Protein AF-A0A354GSY4-F1 (afdb_monomer)

Foldseek 3Di:
DPQDDPVLVVQCVDPDPVSNVVSVVSNVVSVVVQVVQCVVCVVLDPPQVVCCVVPHDQAQWFWDD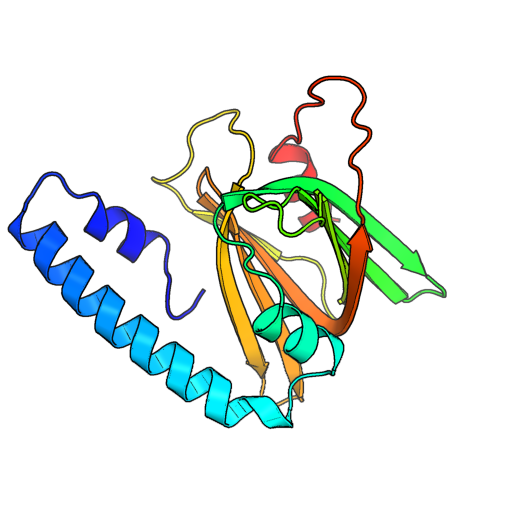WDWDADPNFIKIKTKTQGPDPPLFRTKIKIFRADDFKDKDADPPQADPQDGWRFHDWHWDADPVSWIWIWTATGRRIIIITTGNDMDMDIDNDDDDPPDDRPHVVVVVVSRVD

Sequence (178 aa):
MKYFTPDLLAECRSLDPEVAEAAAAKWQRRAAAYRKRLQEIHHRLPLGVRRLMRSITLHDAYLLTTNLAKERGRPQFFLSFKLADGDGRAGVQLRYDMVKPLKVVLHEGTAAAGTILFALYDEFDVSEDGTLTHSILMTGGVETRVRFTNLLVTLFTRVVAPGRGRSNIKELAEMAAS

Mean predicted aligned error: 5.43 Å

Secondary structure (DSSP, 8-state):
--SS-HHHHHHTT-SSHHHHHHHHHHHHHHHHHHHHHHHHHGGGS-HHHHHHHHH---TTPEEEEEEEEEETTEEEEEEEEE-SS-SS--EEEEEEEESS--EEEEPTTS--TT---BEEEEEEEE-TTS-EEEEEEEGGGEEEEEEEEEEEEEEES-----TT----HHHHHHHHH-

Structure (mmCIF, N/CA/C/O backbone):
data_AF-A0A354GSY4-F1
#
_entry.id   AF-A0A354GSY4-F1
#
loop_
_atom_site.group_PDB
_atom_site.id
_atom_site.type_symbol
_atom_site.label_atom_id
_atom_site.label_alt_id
_atom_site.label_comp_id
_atom_site.label_asym_id
_atom_site.label_entity_id
_atom_site.label_seq_id
_atom_site.pdbx_PDB_ins_code
_atom_site.Cartn_x
_atom_site.Cartn_y
_atom_site.Cartn_z
_atom_site.occupancy
_atom_site.B_iso_or_equiv
_atom_site.auth_seq_id
_atom_site.auth_comp_id
_atom_site.auth_asym_id
_atom_site.auth_atom_id
_atom_site.pdbx_PDB_model_num
ATOM 1 N N . MET A 1 1 ? 7.857 -4.578 0.785 1.00 90.75 1 MET A N 1
ATOM 2 C CA . MET A 1 1 ? 7.100 -5.334 -0.229 1.00 90.75 1 MET A CA 1
ATOM 3 C C . MET A 1 1 ? 7.831 -6.627 -0.522 1.00 90.75 1 MET A C 1
ATOM 5 O O . MET A 1 1 ? 9.057 -6.634 -0.456 1.00 90.75 1 MET A O 1
ATOM 9 N N . LYS A 1 2 ? 7.103 -7.717 -0.764 1.00 93.50 2 LYS A N 1
ATOM 10 C CA . LYS A 1 2 ? 7.643 -9.051 -1.068 1.00 93.50 2 LYS A CA 1
ATOM 11 C C . LYS A 1 2 ? 7.568 -9.375 -2.563 1.00 93.50 2 LYS 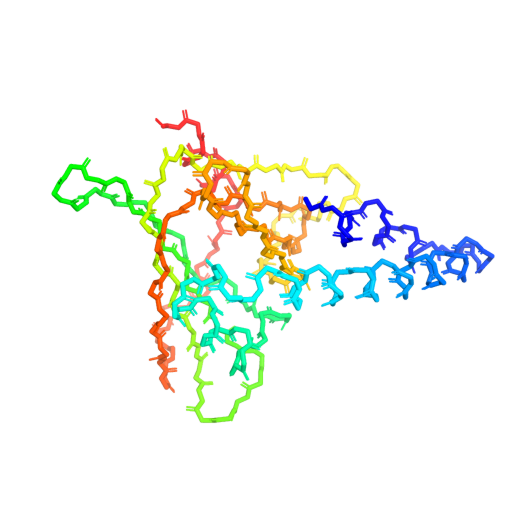A C 1
ATOM 13 O O . LYS A 1 2 ? 8.461 -10.044 -3.076 1.00 93.50 2 LYS A O 1
ATOM 18 N N . TYR A 1 3 ? 6.529 -8.916 -3.258 1.00 95.62 3 TYR A N 1
ATOM 19 C CA . TYR A 1 3 ? 6.245 -9.299 -4.639 1.00 95.62 3 TYR A CA 1
ATOM 20 C C . TYR A 1 3 ? 6.618 -8.178 -5.618 1.00 95.62 3 TYR A C 1
ATOM 22 O O . TYR A 1 3 ? 7.415 -8.402 -6.532 1.00 95.62 3 TYR A O 1
ATOM 30 N N . PHE A 1 4 ? 6.142 -6.960 -5.378 1.00 93.38 4 PHE A N 1
ATOM 31 C CA . PHE A 1 4 ? 6.383 -5.772 -6.197 1.00 93.38 4 PHE A CA 1
ATOM 32 C C . PHE A 1 4 ? 7.472 -4.903 -5.564 1.00 93.38 4 PHE A C 1
ATOM 34 O O . PHE A 1 4 ? 7.213 -3.869 -4.956 1.00 93.38 4 PHE A O 1
ATOM 41 N N . THR A 1 5 ? 8.716 -5.380 -5.631 1.00 93.75 5 THR A N 1
ATOM 42 C CA . THR A 1 5 ? 9.853 -4.704 -4.996 1.00 93.75 5 THR A CA 1
ATOM 43 C C . THR A 1 5 ? 10.343 -3.515 -5.831 1.00 93.75 5 THR A C 1
ATOM 45 O O . THR A 1 5 ? 10.319 -3.600 -7.060 1.00 93.75 5 THR A O 1
ATOM 48 N N . PRO A 1 6 ? 10.848 -2.439 -5.200 1.00 91.62 6 PRO A N 1
ATOM 49 C CA . PRO A 1 6 ? 11.443 -1.300 -5.906 1.00 91.62 6 PRO A CA 1
ATOM 50 C C . PRO A 1 6 ? 12.555 -1.699 -6.878 1.00 91.62 6 PRO A C 1
ATOM 52 O O . PRO A 1 6 ? 12.542 -1.242 -8.014 1.00 91.62 6 PRO A O 1
ATOM 55 N N . ASP A 1 7 ? 13.433 -2.628 -6.487 1.00 93.00 7 ASP A N 1
ATOM 56 C CA . ASP A 1 7 ? 14.502 -3.126 -7.366 1.00 93.00 7 ASP A CA 1
ATOM 57 C C . ASP A 1 7 ? 13.947 -3.763 -8.640 1.00 93.00 7 ASP A C 1
ATOM 59 O O . ASP A 1 7 ? 14.439 -3.516 -9.731 1.00 93.00 7 ASP A O 1
ATOM 63 N N . LEU A 1 8 ? 12.861 -4.533 -8.522 1.00 94.19 8 LEU A N 1
ATOM 64 C CA . LEU A 1 8 ? 12.238 -5.168 -9.680 1.00 94.19 8 LEU A CA 1
ATOM 65 C C . LEU A 1 8 ? 11.577 -4.124 -10.588 1.00 94.19 8 LEU A C 1
ATOM 67 O O . LEU A 1 8 ? 11.602 -4.259 -11.805 1.00 94.19 8 LEU A O 1
ATOM 71 N N . LEU A 1 9 ? 11.002 -3.070 -10.004 1.00 92.38 9 LEU A N 1
ATOM 72 C CA . LEU A 1 9 ? 10.479 -1.946 -10.773 1.00 92.38 9 LEU A CA 1
ATOM 73 C C . LEU A 1 9 ? 11.599 -1.194 -11.508 1.00 92.38 9 LEU A C 1
ATOM 75 O O . LEU A 1 9 ? 11.392 -0.773 -12.644 1.00 92.38 9 LEU A O 1
ATOM 79 N N . ALA A 1 10 ? 12.763 -1.025 -10.876 1.00 91.81 10 ALA A N 1
ATOM 80 C CA . ALA A 1 10 ? 13.936 -0.425 -11.502 1.00 91.81 10 ALA A CA 1
ATOM 81 C C . ALA A 1 10 ? 14.479 -1.307 -12.641 1.00 91.81 10 ALA A C 1
ATOM 83 O O . ALA A 1 10 ? 14.707 -0.793 -13.732 1.00 91.81 10 ALA A O 1
ATOM 84 N N . GLU A 1 11 ? 14.583 -2.627 -12.433 1.00 94.75 11 GLU A N 1
ATOM 85 C CA . GLU A 1 11 ? 14.959 -3.607 -13.467 1.00 94.75 11 GLU A CA 1
ATOM 86 C C . GLU A 1 11 ? 14.011 -3.529 -14.683 1.00 94.75 11 GLU A C 1
ATOM 88 O O . GLU A 1 11 ? 14.472 -3.455 -15.820 1.00 94.75 11 GLU A O 1
ATOM 93 N N . CYS A 1 12 ? 12.691 -3.441 -14.465 1.00 93.88 12 CYS A N 1
ATOM 94 C CA . CYS A 1 12 ? 11.703 -3.277 -15.543 1.00 93.88 12 CYS A CA 1
ATOM 95 C C . CYS A 1 12 ? 11.843 -1.959 -16.330 1.00 93.88 12 CYS A C 1
ATOM 97 O O . CYS A 1 12 ? 11.273 -1.837 -17.412 1.00 93.88 12 CYS A O 1
ATOM 99 N N . ARG A 1 13 ? 12.542 -0.956 -15.785 1.00 91.62 13 ARG A N 1
ATOM 100 C CA . ARG A 1 13 ? 12.800 0.344 -16.429 1.00 91.62 13 ARG A CA 1
ATOM 101 C C . ARG A 1 13 ? 14.213 0.444 -17.008 1.00 91.62 13 ARG A C 1
ATOM 103 O O . ARG A 1 13 ? 14.629 1.538 -17.386 1.00 91.62 13 ARG A O 1
ATOM 110 N N . S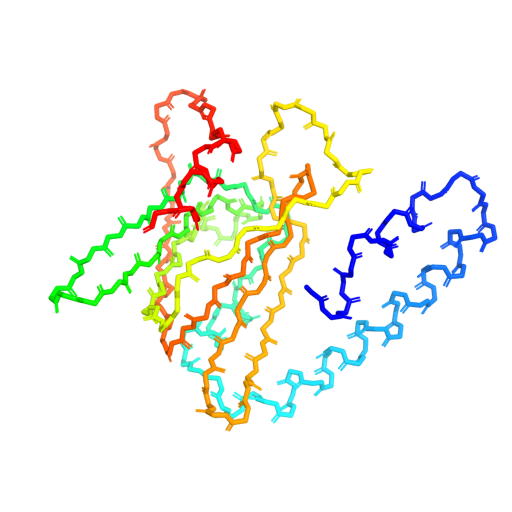ER A 1 14 ? 14.954 -0.663 -17.037 1.00 94.75 14 SER A N 1
ATOM 111 C CA . SER A 1 14 ? 16.284 -0.708 -17.634 1.00 94.75 14 SER A CA 1
ATOM 112 C C . SER A 1 14 ? 16.243 -0.280 -19.103 1.00 94.75 14 SER A C 1
ATOM 114 O O . SER A 1 14 ? 15.296 -0.587 -19.824 1.00 94.75 14 SER A O 1
ATOM 116 N N . LEU A 1 15 ? 17.293 0.416 -19.547 1.00 95.88 15 LEU A N 1
ATOM 117 C CA . LEU A 1 15 ? 17.515 0.707 -20.967 1.00 95.88 15 LEU A CA 1
ATOM 118 C C . LEU A 1 15 ? 18.062 -0.510 -21.725 1.00 95.88 15 LEU A C 1
ATOM 120 O O . LEU A 1 15 ? 18.026 -0.522 -22.951 1.00 95.88 15 LEU A O 1
ATOM 124 N N . ASP A 1 16 ? 18.566 -1.510 -20.999 1.00 97.88 16 ASP A N 1
ATOM 125 C CA . ASP A 1 16 ? 18.955 -2.804 -21.548 1.00 97.88 16 ASP A CA 1
ATOM 126 C C . ASP A 1 16 ? 17.697 -3.672 -21.763 1.00 97.88 16 ASP A C 1
ATOM 128 O O . ASP A 1 16 ? 17.040 -4.035 -20.774 1.00 97.88 16 ASP A O 1
ATOM 132 N N . PRO A 1 17 ? 17.346 -4.010 -23.022 1.00 97.50 17 PRO A N 1
ATOM 133 C CA . PRO A 1 17 ? 16.150 -4.785 -23.332 1.00 97.50 17 PRO A CA 1
ATOM 134 C C . PRO A 1 17 ? 16.137 -6.180 -22.705 1.00 97.50 17 PRO A C 1
ATOM 136 O O . PRO A 1 17 ? 15.078 -6.625 -22.265 1.00 97.50 17 PRO A O 1
ATOM 139 N N . GLU A 1 18 ? 17.287 -6.856 -22.615 1.00 97.88 18 GLU A N 1
ATOM 140 C CA . GLU A 1 18 ? 17.356 -8.214 -22.061 1.00 97.88 18 GLU A CA 1
ATOM 141 C C . GLU A 1 18 ? 17.041 -8.198 -20.561 1.00 97.88 18 GLU A C 1
ATOM 143 O O . GLU A 1 18 ? 16.273 -9.024 -20.056 1.00 97.88 18 GLU A O 1
ATOM 148 N N . VAL A 1 19 ? 17.573 -7.198 -19.849 1.00 97.75 19 VAL A N 1
ATOM 149 C CA . VAL A 1 19 ? 17.270 -6.974 -18.428 1.00 97.75 19 VAL A CA 1
ATOM 150 C C . VAL A 1 19 ? 15.788 -6.653 -18.240 1.00 97.75 19 VAL A C 1
ATOM 152 O O . VAL A 1 19 ? 15.140 -7.246 -17.372 1.00 97.75 19 VAL A O 1
ATOM 155 N N . ALA A 1 20 ? 15.235 -5.750 -19.054 1.00 96.94 20 ALA A N 1
ATOM 156 C CA . ALA A 1 20 ? 13.835 -5.347 -18.957 1.00 96.94 20 ALA A CA 1
ATOM 157 C C . ALA A 1 20 ? 12.872 -6.518 -19.233 1.00 96.94 20 ALA A C 1
ATOM 159 O O . ALA A 1 20 ? 11.893 -6.703 -18.504 1.00 96.94 20 ALA A O 1
ATOM 160 N N . GLU A 1 21 ? 13.164 -7.354 -20.232 1.00 97.44 21 GLU A N 1
ATOM 161 C CA . GLU A 1 21 ? 12.353 -8.527 -20.576 1.00 97.44 21 GLU A CA 1
ATOM 162 C C . GLU A 1 21 ? 12.410 -9.604 -19.481 1.00 97.44 21 GLU A C 1
ATOM 164 O O . GLU A 1 21 ? 11.372 -10.109 -19.029 1.00 97.44 21 GLU A O 1
ATOM 169 N N . ALA A 1 22 ? 13.606 -9.905 -18.965 1.00 97.94 22 ALA A N 1
ATOM 170 C CA . ALA A 1 22 ? 13.770 -10.835 -17.850 1.00 97.94 22 ALA A CA 1
ATOM 171 C C . ALA A 1 22 ? 13.025 -10.354 -16.589 1.00 97.94 22 ALA A C 1
ATOM 173 O O . ALA A 1 22 ? 12.369 -11.149 -15.894 1.00 97.94 22 ALA A O 1
ATOM 174 N N . ALA A 1 23 ? 13.082 -9.049 -16.310 1.00 97.31 23 ALA A N 1
ATOM 175 C CA . ALA A 1 23 ? 12.365 -8.411 -15.214 1.00 97.31 23 ALA A CA 1
ATOM 176 C C . ALA A 1 23 ? 10.844 -8.484 -15.406 1.00 97.31 23 ALA A C 1
ATOM 178 O O . ALA A 1 23 ? 10.132 -8.838 -14.464 1.00 97.31 23 ALA A O 1
ATOM 179 N N . ALA A 1 24 ? 10.337 -8.268 -16.622 1.00 96.69 24 ALA A N 1
ATOM 180 C CA . ALA A 1 24 ? 8.918 -8.415 -16.941 1.00 96.69 24 ALA A CA 1
ATOM 181 C C . ALA A 1 24 ? 8.418 -9.854 -16.707 1.00 96.69 24 ALA A C 1
ATOM 183 O O . ALA A 1 24 ? 7.374 -10.066 -16.081 1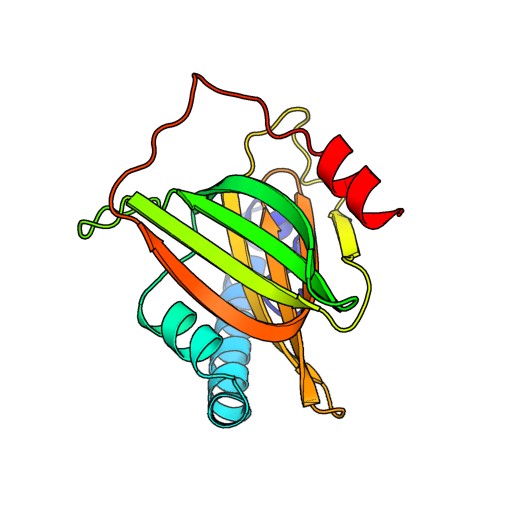.00 96.69 24 ALA A O 1
ATOM 184 N N . ALA A 1 25 ? 9.190 -10.869 -17.105 1.00 97.94 25 ALA A N 1
ATOM 185 C CA . ALA A 1 25 ? 8.847 -12.264 -16.823 1.00 97.94 25 ALA A CA 1
ATOM 186 C C . ALA A 1 25 ? 8.844 -12.562 -15.307 1.00 97.94 25 ALA A C 1
ATOM 188 O O . ALA A 1 25 ? 7.950 -13.238 -14.783 1.00 97.94 25 ALA A O 1
ATOM 189 N N . LYS A 1 26 ? 9.827 -12.032 -14.566 1.00 97.94 26 LYS A N 1
ATOM 190 C CA . LYS A 1 26 ? 9.903 -12.126 -13.095 1.00 97.94 26 LYS A CA 1
ATOM 191 C C . LYS A 1 26 ? 8.717 -11.424 -12.427 1.00 97.94 26 LYS A C 1
ATOM 193 O O . LYS A 1 26 ? 8.139 -11.982 -11.490 1.00 97.94 26 LYS A O 1
ATOM 198 N N . TRP A 1 27 ? 8.311 -10.268 -12.942 1.00 96.00 27 TRP A N 1
ATOM 199 C CA . TRP A 1 27 ? 7.134 -9.521 -12.511 1.00 96.00 27 TRP A CA 1
ATOM 200 C C . TRP A 1 27 ? 5.864 -10.356 -12.628 1.00 96.00 27 TRP A C 1
ATOM 202 O O . TRP A 1 27 ? 5.150 -10.535 -11.640 1.00 96.00 27 TRP A O 1
ATOM 212 N N . GLN A 1 28 ? 5.610 -10.943 -13.800 1.00 97.00 28 GLN A N 1
ATOM 213 C CA . GLN A 1 28 ? 4.436 -11.787 -14.026 1.00 97.00 28 GLN A CA 1
ATOM 214 C C . GLN A 1 28 ? 4.381 -12.972 -13.053 1.00 97.00 28 GLN A C 1
ATOM 216 O O . GLN A 1 28 ? 3.332 -13.231 -12.451 1.00 97.00 28 GLN A O 1
ATOM 221 N N . ARG A 1 29 ? 5.515 -13.654 -12.829 1.00 98.12 29 ARG A N 1
ATOM 222 C CA . ARG A 1 29 ? 5.603 -14.760 -11.859 1.00 98.12 29 ARG A CA 1
ATOM 223 C C . ARG A 1 29 ? 5.278 -14.303 -10.436 1.00 98.12 29 ARG A C 1
ATOM 225 O O . ARG A 1 29 ? 4.501 -14.963 -9.745 1.00 98.12 29 ARG A O 1
ATOM 232 N N . ARG A 1 30 ? 5.825 -13.166 -9.994 1.00 97.69 30 ARG A N 1
ATOM 233 C CA . ARG A 1 30 ? 5.552 -12.622 -8.653 1.00 97.69 30 ARG A CA 1
ATOM 234 C C . ARG A 1 30 ? 4.115 -12.134 -8.502 1.00 97.69 30 ARG A C 1
ATOM 236 O O . ARG A 1 30 ? 3.510 -12.396 -7.469 1.00 97.69 30 ARG A O 1
ATOM 243 N N . ALA A 1 31 ? 3.535 -11.527 -9.534 1.00 96.25 31 ALA A N 1
ATOM 244 C CA . ALA A 1 31 ? 2.126 -11.147 -9.546 1.00 96.25 31 ALA A CA 1
ATOM 245 C C . ALA A 1 31 ? 1.202 -12.372 -9.434 1.00 96.25 31 ALA A C 1
ATOM 247 O O . ALA A 1 31 ? 0.191 -12.330 -8.733 1.00 96.25 31 ALA A O 1
ATOM 248 N N . ALA A 1 32 ? 1.537 -13.481 -10.103 1.00 97.69 32 ALA A N 1
ATOM 249 C CA . ALA A 1 32 ? 0.809 -14.742 -9.959 1.00 97.69 32 ALA A CA 1
ATOM 250 C C . ALA A 1 32 ? 0.943 -15.320 -8.540 1.00 97.69 32 ALA A C 1
ATOM 252 O O . ALA A 1 32 ? -0.060 -15.698 -7.933 1.00 97.69 32 ALA A O 1
ATOM 253 N N . ALA A 1 33 ? 2.156 -15.322 -7.980 1.00 98.19 33 ALA A N 1
ATOM 254 C CA . ALA A 1 33 ? 2.399 -15.771 -6.611 1.00 98.19 33 ALA A CA 1
ATOM 255 C C . ALA A 1 33 ? 1.658 -14.912 -5.571 1.00 98.19 33 ALA A C 1
ATOM 257 O O . ALA A 1 33 ? 1.087 -15.455 -4.627 1.00 98.19 33 ALA A O 1
ATOM 258 N N . TYR A 1 34 ? 1.605 -13.591 -5.763 1.00 97.69 34 TYR A N 1
ATOM 259 C CA . TYR A 1 34 ? 0.856 -12.690 -4.891 1.00 97.69 34 TYR A CA 1
ATOM 260 C C . TYR A 1 34 ? -0.650 -12.948 -4.962 1.00 97.69 34 TYR A C 1
ATOM 262 O O . TYR A 1 34 ? -1.301 -13.071 -3.929 1.00 97.69 34 TYR A O 1
ATOM 270 N N . ARG A 1 35 ? -1.208 -13.117 -6.169 1.00 97.38 35 ARG A N 1
ATOM 271 C CA . ARG A 1 35 ? -2.623 -13.485 -6.339 1.00 97.38 35 ARG A CA 1
ATOM 272 C C . ARG A 1 35 ? -2.958 -14.793 -5.624 1.00 97.38 35 ARG A C 1
ATOM 274 O O . ARG A 1 35 ? -3.961 -14.849 -4.916 1.00 97.38 35 ARG A O 1
ATOM 281 N N . LYS A 1 36 ? -2.100 -15.811 -5.749 1.00 98.25 36 LYS A N 1
ATOM 282 C CA . LYS A 1 36 ? -2.246 -17.075 -5.013 1.00 98.25 36 LYS A CA 1
ATOM 283 C C . LYS A 1 36 ? -2.219 -16.841 -3.499 1.00 98.25 36 LYS A C 1
ATOM 285 O O . LYS A 1 36 ? -3.125 -17.281 -2.798 1.00 98.25 36 LYS A O 1
ATOM 290 N N . ARG A 1 37 ? -1.239 -16.081 -3.000 1.00 97.56 37 ARG A N 1
ATOM 291 C CA . ARG A 1 37 ? -1.137 -15.729 -1.576 1.00 97.56 37 ARG A CA 1
ATOM 292 C C . ARG A 1 37 ? -2.395 -15.026 -1.070 1.00 97.56 37 ARG A C 1
ATOM 294 O O . ARG A 1 37 ? -2.897 -15.381 -0.009 1.00 97.56 37 ARG A O 1
ATOM 301 N N . LEU A 1 38 ? -2.920 -14.059 -1.821 1.00 97.38 38 LEU A N 1
ATOM 302 C CA . LEU A 1 38 ? -4.147 -13.345 -1.469 1.00 97.38 38 LEU A CA 1
ATOM 303 C C . LEU A 1 38 ? -5.349 -14.282 -1.358 1.00 97.38 38 LEU A C 1
ATOM 305 O O . LEU A 1 38 ? -6.139 -14.129 -0.432 1.00 97.38 38 LEU A O 1
ATOM 309 N N . GLN A 1 39 ? -5.476 -15.261 -2.258 1.00 97.44 39 GLN A N 1
ATOM 310 C CA . GLN A 1 39 ? -6.528 -16.278 -2.175 1.00 97.44 39 GLN A CA 1
ATOM 311 C C . GLN A 1 39 ? -6.395 -17.118 -0.898 1.00 97.44 39 GLN A C 1
ATOM 313 O O . GLN A 1 39 ? -7.382 -17.307 -0.189 1.00 97.44 39 GLN A O 1
ATOM 318 N N . GLU A 1 40 ? -5.178 -17.555 -0.564 1.00 97.94 40 GLU A N 1
ATOM 319 C CA . GLU A 1 40 ? -4.900 -18.340 0.647 1.00 97.94 40 GLU A CA 1
ATOM 320 C C . GLU A 1 40 ? -5.268 -17.574 1.925 1.00 97.94 40 GLU A C 1
ATOM 322 O O . GLU A 1 40 ? -5.904 -18.126 2.824 1.00 97.94 40 GLU A O 1
ATOM 327 N N . ILE A 1 41 ? -4.913 -16.287 2.012 1.00 97.69 41 ILE A N 1
ATOM 328 C CA . ILE A 1 41 ? -5.170 -15.473 3.211 1.00 97.69 41 ILE A CA 1
ATOM 329 C C . ILE A 1 41 ? -6.537 -14.786 3.208 1.00 97.69 41 ILE A C 1
ATOM 331 O O . ILE A 1 41 ? -6.898 -14.193 4.221 1.00 97.69 41 ILE A O 1
ATOM 335 N N . HIS A 1 42 ? -7.316 -14.866 2.124 1.00 97.31 42 HIS A N 1
ATOM 336 C CA . HIS A 1 42 ? -8.548 -14.087 1.937 1.00 97.31 42 HIS A CA 1
ATOM 337 C C . HIS A 1 42 ? -9.528 -14.202 3.114 1.00 97.31 42 HIS A C 1
ATOM 339 O O . HIS A 1 42 ? -10.085 -13.202 3.567 1.00 97.31 42 HIS A O 1
ATOM 345 N N . HIS A 1 43 ? -9.710 -15.411 3.649 1.00 97.06 43 HIS A N 1
ATOM 346 C CA . HIS A 1 43 ? -10.608 -15.681 4.777 1.00 97.06 43 HIS A CA 1
ATOM 347 C C . HIS A 1 43 ? -10.145 -15.044 6.101 1.00 97.06 43 HIS A C 1
ATOM 349 O O . HIS A 1 43 ? -10.962 -14.826 6.992 1.00 97.06 43 HIS A O 1
ATOM 355 N N . ARG A 1 44 ? -8.854 -14.714 6.220 1.00 97.50 44 ARG A N 1
ATOM 356 C CA . ARG A 1 44 ? -8.245 -14.053 7.387 1.00 97.50 44 ARG A CA 1
ATOM 357 C C . ARG A 1 44 ? -8.273 -12.528 7.276 1.00 97.50 44 ARG A C 1
ATOM 359 O O . ARG A 1 44 ? -7.972 -11.845 8.249 1.00 97.50 44 ARG A O 1
ATOM 366 N N . LEU A 1 45 ? -8.609 -11.978 6.106 1.00 97.81 45 LEU A N 1
ATOM 367 C CA . LEU A 1 45 ? -8.623 -10.534 5.887 1.00 97.81 45 LEU A CA 1
ATOM 368 C C . LEU A 1 45 ? -9.885 -9.892 6.497 1.00 97.81 45 LEU A C 1
ATOM 370 O O . LEU A 1 45 ? -11.009 -10.362 6.253 1.00 97.81 45 LEU A O 1
ATOM 374 N N . PRO A 1 46 ? -9.753 -8.772 7.234 1.00 97.00 46 PRO A N 1
ATOM 375 C CA . PRO A 1 46 ? -10.898 -8.057 7.770 1.00 97.00 46 PRO A CA 1
ATOM 376 C C . PRO A 1 46 ? -11.760 -7.516 6.628 1.00 97.00 46 PRO A C 1
ATOM 378 O O . PRO A 1 46 ? -11.304 -7.320 5.496 1.00 97.00 46 PRO A O 1
ATOM 381 N N . LEU A 1 47 ? -13.034 -7.264 6.928 1.00 97.12 47 LEU A N 1
ATOM 382 C CA . LEU A 1 47 ? -14.017 -6.856 5.925 1.00 97.12 47 LEU A CA 1
ATOM 383 C C . LEU A 1 47 ? -13.579 -5.606 5.143 1.00 97.12 47 LEU A C 1
ATOM 385 O O . LEU A 1 47 ? -13.798 -5.540 3.936 1.00 97.12 47 LEU A O 1
ATOM 389 N N . GLY A 1 48 ? -12.924 -4.645 5.802 1.00 97.81 48 GLY A N 1
ATOM 390 C CA . GLY A 1 48 ? -12.422 -3.439 5.144 1.00 97.81 48 GLY A CA 1
ATOM 391 C C . GLY A 1 48 ? -11.348 -3.710 4.093 1.00 97.81 48 GLY A C 1
ATOM 392 O O . GLY A 1 48 ? -11.428 -3.150 3.004 1.00 97.81 48 GLY A O 1
ATOM 393 N N . VAL A 1 49 ? -10.408 -4.624 4.360 1.00 97.88 49 VAL A N 1
ATOM 394 C CA . VAL A 1 49 ? -9.385 -5.021 3.372 1.00 97.88 49 VAL A CA 1
ATOM 395 C C . VAL A 1 49 ? -10.045 -5.706 2.179 1.00 97.88 49 VAL A C 1
ATOM 397 O O . VAL A 1 49 ? -9.810 -5.316 1.039 1.00 97.88 49 VAL A O 1
ATOM 400 N N . ARG A 1 50 ? -10.960 -6.652 2.425 1.00 97.69 50 ARG A N 1
ATOM 401 C CA . ARG A 1 50 ? -11.712 -7.318 1.348 1.00 97.69 50 ARG A CA 1
ATOM 402 C C . ARG A 1 50 ? -12.520 -6.323 0.506 1.00 97.69 50 ARG A C 1
ATOM 404 O O . ARG A 1 50 ? -12.580 -6.447 -0.716 1.00 97.69 50 ARG A O 1
ATOM 411 N N . ARG A 1 51 ? -13.123 -5.311 1.142 1.00 95.94 51 ARG A N 1
ATOM 412 C CA . ARG A 1 51 ? -13.866 -4.243 0.455 1.00 95.94 51 ARG A CA 1
ATOM 413 C C . ARG A 1 51 ? -12.957 -3.387 -0.424 1.00 95.94 51 ARG A C 1
ATOM 415 O O . ARG A 1 51 ? -13.356 -3.106 -1.555 1.00 95.94 51 ARG A O 1
ATOM 422 N N . LEU A 1 52 ? -11.792 -2.987 0.095 1.00 96.19 52 LEU A N 1
ATOM 423 C CA . LEU A 1 52 ? -10.779 -2.236 -0.647 1.00 96.19 52 LEU A CA 1
ATOM 424 C C . LEU A 1 52 ? -10.384 -3.014 -1.906 1.00 96.19 52 LEU A C 1
ATOM 426 O O . LEU A 1 52 ? -10.664 -2.551 -3.004 1.00 96.19 52 LEU A O 1
ATOM 430 N N . MET A 1 53 ? -9.891 -4.245 -1.736 1.00 95.38 53 MET A N 1
ATOM 431 C CA . MET A 1 53 ? -9.404 -5.095 -2.829 1.00 95.38 53 MET A CA 1
ATOM 432 C C . MET A 1 53 ? -10.444 -5.357 -3.923 1.00 95.38 53 MET A C 1
ATOM 434 O O . MET A 1 53 ? -10.096 -5.478 -5.091 1.00 95.38 53 MET A O 1
ATOM 438 N N . ARG A 1 54 ? -11.726 -5.481 -3.559 1.00 94.19 54 ARG A N 1
ATOM 439 C CA . ARG A 1 54 ? -12.796 -5.754 -4.531 1.00 94.19 54 ARG A CA 1
ATOM 440 C C . ARG A 1 54 ? -13.190 -4.528 -5.351 1.00 94.19 54 ARG A C 1
ATOM 442 O O . ARG A 1 54 ? -13.728 -4.684 -6.439 1.00 94.19 54 ARG A O 1
ATOM 449 N N . SER A 1 55 ? -13.047 -3.331 -4.787 1.00 91.94 55 SER A N 1
ATOM 450 C CA . SER A 1 55 ? -13.799 -2.166 -5.275 1.00 91.94 55 SER A CA 1
ATOM 451 C C . SER A 1 55 ? -12.930 -0.959 -5.600 1.00 91.94 55 SER A C 1
ATOM 453 O O . SER A 1 55 ? -13.480 0.041 -6.057 1.00 91.94 55 SER A O 1
ATOM 455 N N . ILE A 1 56 ? -11.642 -0.991 -5.260 1.00 94.31 56 ILE A N 1
ATOM 456 C CA . ILE A 1 56 ? -10.752 0.167 -5.295 1.00 94.31 56 ILE A CA 1
ATOM 457 C C . ILE A 1 56 ? -9.358 -0.305 -5.703 1.00 94.31 56 ILE A C 1
ATOM 459 O O . ILE A 1 56 ? -8.779 -1.172 -5.052 1.00 94.31 56 ILE A O 1
ATOM 463 N N . THR A 1 57 ? -8.812 0.331 -6.732 1.00 94.19 57 THR A N 1
ATOM 464 C CA . THR A 1 57 ? -7.411 0.200 -7.129 1.00 94.19 57 THR A CA 1
ATOM 465 C C . THR A 1 57 ? -6.660 1.429 -6.632 1.00 94.19 57 THR A C 1
ATOM 467 O O . THR A 1 57 ? -7.078 2.552 -6.906 1.00 94.19 57 THR A O 1
ATOM 470 N N . LEU A 1 58 ? -5.580 1.232 -5.869 1.00 95.75 58 LEU A N 1
ATOM 471 C CA . LEU A 1 58 ? -4.726 2.339 -5.423 1.00 95.75 58 LEU A CA 1
ATOM 472 C C . LEU A 1 58 ? -3.646 2.705 -6.448 1.00 95.75 58 LEU A C 1
ATOM 474 O O . LEU A 1 58 ? -3.018 3.743 -6.288 1.00 95.75 58 LEU A O 1
ATOM 478 N N . HIS A 1 59 ? -3.437 1.895 -7.490 1.00 93.50 59 HIS A N 1
ATOM 479 C CA . HIS A 1 59 ? -2.542 2.235 -8.598 1.00 93.50 59 HIS A CA 1
ATOM 480 C C . HIS A 1 59 ? -2.903 3.611 -9.171 1.00 93.50 59 HIS A C 1
ATOM 482 O O . HIS A 1 59 ? -4.075 3.893 -9.421 1.00 93.50 59 HIS A O 1
ATOM 488 N N . ASP A 1 60 ? -1.900 4.474 -9.302 1.00 93.44 60 ASP A N 1
ATOM 489 C CA . ASP A 1 60 ? -2.006 5.871 -9.732 1.00 93.44 60 ASP A CA 1
ATOM 490 C C . ASP A 1 60 ? -2.883 6.769 -8.842 1.00 93.44 60 ASP A C 1
ATOM 492 O O . ASP A 1 60 ? -3.156 7.925 -9.177 1.00 93.44 60 ASP A O 1
ATOM 496 N N . ALA A 1 61 ? -3.291 6.298 -7.660 1.00 94.75 61 ALA A N 1
ATOM 497 C CA . ALA A 1 61 ? -4.032 7.120 -6.720 1.00 94.75 61 ALA A CA 1
ATOM 498 C C . ALA A 1 61 ? -3.106 8.172 -6.091 1.00 94.75 61 ALA A C 1
ATOM 500 O O . ALA A 1 61 ? -2.048 7.864 -5.539 1.00 94.75 61 ALA A O 1
ATOM 501 N N . TYR A 1 62 ? -3.525 9.433 -6.150 1.00 93.69 62 TYR A N 1
ATOM 502 C CA . TYR A 1 62 ? -2.784 10.577 -5.628 1.00 93.69 62 TYR A CA 1
ATOM 503 C C . TYR A 1 62 ? -2.972 10.679 -4.113 1.00 93.69 62 TYR A C 1
ATOM 505 O O . TYR A 1 62 ? -4.103 10.817 -3.639 1.00 93.69 62 TYR A O 1
ATOM 513 N N . LEU A 1 63 ? -1.887 10.656 -3.341 1.00 93.50 63 LEU A N 1
ATOM 514 C CA . LEU A 1 63 ? -1.939 10.831 -1.893 1.00 93.50 63 LEU A CA 1
ATOM 515 C C . LEU A 1 63 ? -2.282 12.285 -1.541 1.00 93.50 63 LEU A C 1
ATOM 517 O O . LEU A 1 63 ? -1.549 13.212 -1.872 1.00 93.50 63 LEU A O 1
ATOM 521 N N . LEU A 1 64 ? -3.400 12.480 -0.845 1.00 91.88 64 LEU A N 1
ATOM 522 C CA . LEU A 1 64 ? -3.868 13.789 -0.390 1.00 91.88 64 LEU A CA 1
ATOM 523 C C . LEU A 1 64 ? -3.310 14.129 0.989 1.00 91.88 64 LEU A C 1
ATOM 525 O O . LEU A 1 64 ? -2.776 15.215 1.194 1.00 91.88 64 LEU A O 1
ATOM 529 N N . THR A 1 65 ? -3.484 13.219 1.949 1.00 91.81 65 THR A N 1
ATOM 530 C CA . THR A 1 65 ? -3.128 13.458 3.349 1.00 91.81 65 THR A CA 1
ATOM 531 C C . THR A 1 65 ? -2.680 12.182 4.043 1.00 91.81 65 THR A C 1
ATOM 533 O O . THR A 1 65 ? -3.166 11.083 3.757 1.00 91.81 65 THR A O 1
ATOM 536 N N . THR A 1 66 ? -1.786 12.369 5.008 1.00 92.56 66 THR A N 1
ATOM 537 C CA . THR A 1 66 ? -1.350 11.376 5.990 1.00 92.56 66 THR A CA 1
ATOM 538 C C . THR A 1 66 ? -1.585 11.954 7.374 1.00 92.56 66 THR A C 1
ATOM 540 O O . THR A 1 66 ? -1.255 13.113 7.616 1.00 92.56 66 THR A O 1
ATOM 543 N N . ASN A 1 67 ? -2.161 11.183 8.290 1.00 93.56 67 ASN A N 1
ATOM 544 C CA . ASN A 1 67 ? -2.394 11.655 9.654 1.00 93.56 67 ASN A CA 1
ATOM 545 C C . ASN A 1 67 ? -2.199 10.512 10.656 1.00 93.56 67 ASN A C 1
ATOM 547 O O . ASN A 1 67 ? -2.628 9.386 10.402 1.00 93.56 67 ASN A O 1
ATOM 551 N N . LEU A 1 68 ? -1.545 10.811 11.778 1.00 94.25 68 LEU A N 1
ATOM 552 C CA . LEU A 1 68 ? -1.473 9.945 12.949 1.00 94.25 68 LEU A CA 1
ATOM 553 C C . LEU A 1 68 ? -2.293 10.574 14.069 1.00 94.25 68 LEU A C 1
ATOM 555 O O . LEU A 1 68 ? -2.058 11.715 14.460 1.00 94.25 68 LEU A O 1
ATOM 559 N N . ALA A 1 69 ? -3.213 9.797 14.625 1.00 94.12 69 ALA A N 1
ATOM 560 C CA . ALA A 1 69 ? -4.007 10.206 15.770 1.00 94.12 69 ALA A CA 1
ATOM 561 C C . ALA A 1 69 ? -3.954 9.142 16.866 1.00 94.12 69 ALA A C 1
ATOM 563 O O . ALA A 1 69 ? -3.561 7.995 16.644 1.00 94.12 69 ALA A O 1
ATOM 564 N N . LYS A 1 70 ? -4.385 9.518 18.069 1.00 93.69 70 LYS A N 1
ATOM 565 C CA . LYS A 1 70 ? -4.659 8.573 19.152 1.00 93.69 70 LYS A CA 1
ATOM 566 C C . LYS A 1 70 ? -6.136 8.664 19.502 1.00 93.69 70 LYS A C 1
ATOM 568 O O . LYS A 1 70 ? -6.579 9.677 20.031 1.00 93.69 70 LYS A O 1
ATOM 573 N N . GLU A 1 71 ? -6.889 7.602 19.241 1.00 91.06 71 GLU A N 1
ATOM 574 C CA . GLU A 1 71 ? -8.297 7.500 19.631 1.00 91.06 71 GLU A CA 1
ATOM 575 C C . GLU A 1 71 ? -8.400 6.535 20.816 1.00 91.06 71 GLU A C 1
ATOM 577 O O . GLU A 1 71 ? -8.013 5.370 20.719 1.00 91.06 71 GLU A O 1
ATOM 582 N N . ARG A 1 72 ? -8.876 7.022 21.973 1.00 91.31 72 ARG A N 1
ATOM 583 C CA . ARG A 1 72 ? -8.996 6.223 23.214 1.00 91.31 72 ARG A CA 1
ATOM 584 C C . ARG A 1 72 ? -7.689 5.503 23.598 1.00 91.31 72 ARG A C 1
ATOM 586 O O . ARG A 1 72 ? -7.694 4.338 23.987 1.00 91.31 72 ARG A O 1
ATOM 593 N N . GLY A 1 73 ? -6.557 6.189 23.429 1.00 92.06 73 GLY A N 1
ATOM 594 C CA . GLY A 1 73 ? -5.223 5.655 23.724 1.00 92.06 73 GLY A CA 1
ATOM 595 C C . GLY A 1 73 ? -4.666 4.674 22.685 1.00 92.06 73 GLY A C 1
ATOM 596 O O . GLY A 1 73 ? -3.537 4.219 22.845 1.00 92.06 73 GLY A O 1
ATOM 597 N N . ARG A 1 74 ? -5.404 4.363 21.611 1.00 92.25 74 ARG A N 1
ATOM 598 C CA . ARG A 1 74 ? -4.935 3.484 20.532 1.00 92.25 74 ARG A CA 1
ATOM 599 C C . ARG A 1 74 ? -4.414 4.309 19.352 1.00 92.25 74 ARG A C 1
ATOM 601 O O . ARG A 1 74 ? -5.107 5.238 18.930 1.00 92.25 74 ARG A O 1
ATOM 608 N N . PRO A 1 75 ? -3.221 4.000 18.816 1.00 96.19 75 PRO A N 1
ATOM 609 C CA . PRO A 1 75 ? -2.702 4.686 17.642 1.00 96.19 75 PRO A CA 1
ATOM 610 C C . PRO A 1 75 ? -3.539 4.343 16.407 1.00 96.19 75 PRO A C 1
ATOM 612 O O . PRO A 1 75 ? -3.810 3.174 16.119 1.00 96.19 75 PRO A O 1
ATOM 615 N N . GLN A 1 76 ? -3.925 5.376 15.669 1.00 97.38 76 GLN A N 1
ATOM 616 C CA . GLN A 1 76 ? -4.604 5.272 14.389 1.00 97.38 76 GLN A CA 1
ATOM 617 C C . GLN A 1 76 ? -3.805 5.992 13.317 1.00 97.38 76 GLN A C 1
ATOM 619 O O . GLN A 1 76 ? -3.265 7.075 13.547 1.00 97.38 76 GLN A O 1
ATOM 624 N N . PHE A 1 77 ? -3.783 5.402 12.130 1.00 97.44 77 PHE A N 1
ATOM 625 C CA . PHE A 1 77 ? -3.184 6.014 10.954 1.00 97.44 77 PHE A CA 1
ATOM 626 C C . PHE A 1 77 ? -4.228 6.204 9.871 1.00 97.44 77 PHE A C 1
ATOM 628 O O . PHE A 1 77 ? -5.082 5.343 9.662 1.00 97.44 77 PHE A O 1
ATOM 635 N N . PHE A 1 78 ? -4.147 7.333 9.181 1.00 97.19 78 PHE A N 1
ATOM 636 C CA . PHE A 1 78 ? -5.067 7.715 8.127 1.00 97.19 78 PHE A CA 1
ATOM 637 C C . PHE A 1 78 ? -4.283 8.013 6.859 1.00 97.19 78 PHE A C 1
ATOM 639 O O . PHE A 1 78 ? -3.341 8.806 6.878 1.00 97.19 78 PHE A O 1
ATOM 646 N N . LEU A 1 79 ? -4.720 7.414 5.757 1.00 96.56 79 LEU A N 1
ATOM 647 C CA . LEU A 1 79 ? -4.275 7.746 4.410 1.00 96.56 79 LEU A CA 1
ATOM 648 C C . LEU A 1 79 ? -5.485 8.147 3.585 1.00 96.56 79 LEU A C 1
ATOM 650 O O . LEU A 1 79 ? -6.436 7.375 3.489 1.00 96.56 79 LEU A O 1
ATOM 654 N N . SER A 1 80 ? -5.448 9.324 2.972 1.00 95.81 80 SER A N 1
ATOM 655 C CA . SER A 1 80 ? -6.489 9.739 2.030 1.00 95.81 80 SER A CA 1
ATOM 656 C C . SER A 1 80 ? -5.900 9.842 0.635 1.00 95.81 80 SER A C 1
ATOM 658 O O . SER A 1 80 ? -4.895 10.521 0.443 1.00 95.81 80 SER A O 1
ATOM 660 N N . PHE A 1 81 ? -6.545 9.207 -0.334 1.00 95.44 81 PHE A N 1
ATOM 661 C CA . PHE A 1 81 ? -6.147 9.218 -1.733 1.00 95.44 81 PHE A CA 1
ATOM 662 C C . PHE A 1 81 ? -7.256 9.800 -2.604 1.00 95.44 81 PHE A C 1
ATOM 664 O O . PHE A 1 81 ? -8.435 9.511 -2.394 1.00 95.44 81 PHE A O 1
ATOM 671 N N . LYS A 1 82 ? -6.878 10.570 -3.622 1.00 94.75 82 LYS A N 1
ATOM 672 C CA . LYS A 1 82 ? -7.716 10.837 -4.789 1.00 94.75 82 LYS A CA 1
ATOM 673 C C . LYS A 1 82 ? -7.486 9.707 -5.793 1.00 94.75 82 LYS A C 1
ATOM 675 O O . LYS A 1 82 ? -6.344 9.444 -6.153 1.00 94.75 82 LYS A O 1
ATOM 680 N N . LEU A 1 83 ? -8.555 9.045 -6.224 1.00 94.50 83 LEU A N 1
ATOM 681 C CA . LEU A 1 83 ? -8.463 7.936 -7.178 1.00 94.50 83 LEU A CA 1
ATOM 682 C C . LEU A 1 83 ? -8.241 8.468 -8.602 1.00 94.50 83 LEU A C 1
ATOM 684 O O . LEU A 1 83 ? -8.692 9.572 -8.920 1.00 94.50 83 LEU A O 1
ATOM 688 N N . ALA A 1 84 ? -7.523 7.699 -9.425 1.00 89.56 84 ALA A N 1
ATOM 689 C CA . ALA A 1 84 ? -7.267 8.040 -10.825 1.00 89.56 84 ALA A CA 1
ATOM 690 C C . ALA A 1 84 ? -8.544 7.915 -11.676 1.00 89.56 84 ALA A C 1
ATOM 692 O O . ALA A 1 84 ? -8.875 8.841 -12.416 1.00 89.56 84 ALA A O 1
ATOM 693 N N . ASP A 1 85 ? -9.297 6.827 -11.481 1.00 80.69 85 ASP A N 1
ATOM 694 C CA . ASP A 1 85 ? -10.507 6.524 -12.246 1.00 80.69 85 ASP A CA 1
ATOM 695 C C . ASP A 1 85 ? -11.794 6.938 -11.518 1.00 80.69 85 ASP A C 1
ATOM 697 O O . ASP A 1 85 ? -11.983 6.709 -10.318 1.00 80.69 85 ASP A O 1
ATOM 701 N N . GLY A 1 86 ? -12.686 7.582 -12.275 1.00 60.22 86 GLY A N 1
ATOM 702 C CA . GLY A 1 86 ? -13.846 8.319 -11.781 1.00 60.22 86 GLY A CA 1
ATOM 703 C C . GLY A 1 86 ? -15.182 7.604 -11.954 1.00 60.22 86 GLY A C 1
ATOM 704 O O . GLY A 1 86 ? -16.095 8.188 -12.535 1.00 60.22 86 GLY A O 1
ATOM 705 N N . ASP A 1 87 ? -15.350 6.410 -11.376 1.00 75.19 87 ASP A N 1
ATOM 706 C CA . ASP A 1 87 ? -16.647 5.700 -11.281 1.00 75.19 87 ASP A CA 1
ATOM 707 C C . ASP A 1 87 ? -17.633 6.403 -10.310 1.00 75.19 87 ASP A C 1
ATOM 709 O O . ASP A 1 87 ? -18.213 5.801 -9.403 1.00 75.19 87 ASP A O 1
ATOM 713 N N . GLY A 1 88 ? -17.752 7.732 -10.400 1.00 79.25 88 GLY A N 1
ATOM 714 C CA . GLY A 1 88 ? -18.488 8.586 -9.461 1.00 79.25 88 GLY A CA 1
ATOM 715 C C . GLY A 1 88 ? -17.815 8.758 -8.092 1.00 79.25 88 GLY A C 1
ATOM 716 O O . GLY A 1 88 ? -18.353 9.433 -7.212 1.00 79.25 88 GLY A O 1
ATOM 717 N N . ARG A 1 89 ? -16.632 8.167 -7.887 1.00 87.69 89 ARG A N 1
ATOM 718 C CA . ARG A 1 89 ? -15.835 8.283 -6.657 1.00 87.69 89 ARG A CA 1
ATOM 719 C C . ARG A 1 89 ? -14.665 9.220 -6.912 1.00 87.69 89 ARG A C 1
ATOM 721 O O . ARG A 1 89 ? -13.911 9.018 -7.852 1.00 87.69 89 ARG A O 1
ATOM 728 N N . ALA A 1 90 ? -14.491 10.220 -6.055 1.00 91.31 90 ALA A N 1
ATOM 729 C CA . ALA A 1 90 ? -13.344 11.120 -6.146 1.00 91.31 90 ALA A CA 1
ATOM 730 C C . ALA A 1 90 ? -12.147 10.607 -5.343 1.00 91.31 90 ALA A C 1
ATOM 732 O O . ALA A 1 90 ? -11.005 10.947 -5.648 1.00 91.31 90 ALA A O 1
ATOM 733 N N . GLY A 1 91 ? -12.384 9.800 -4.309 1.00 94.81 91 GLY A N 1
ATOM 734 C CA . GLY A 1 91 ? -11.295 9.218 -3.548 1.00 94.81 91 GLY A CA 1
ATOM 735 C C . GLY A 1 91 ? -11.711 8.286 -2.421 1.00 94.81 91 GLY A C 1
ATOM 736 O O . GLY A 1 91 ? -12.880 7.911 -2.274 1.00 94.81 91 GLY A O 1
ATOM 737 N N . VAL A 1 92 ? -10.711 7.898 -1.638 1.00 96.50 92 VAL A N 1
ATOM 738 C CA . VAL A 1 92 ? -10.827 6.953 -0.532 1.00 96.50 92 VAL A CA 1
ATOM 739 C C . VAL A 1 92 ? -9.995 7.419 0.658 1.00 96.50 92 VAL A C 1
ATOM 741 O O . VAL A 1 92 ? -8.880 7.905 0.497 1.00 96.50 92 VAL A O 1
ATOM 744 N N . GLN A 1 93 ? -10.524 7.244 1.864 1.00 97.38 93 GLN A N 1
ATOM 745 C CA . GLN A 1 93 ? -9.773 7.316 3.108 1.00 97.38 93 GLN A CA 1
ATOM 746 C C . GLN A 1 93 ? -9.659 5.921 3.721 1.00 97.38 93 GLN A C 1
ATOM 748 O O . GLN A 1 93 ? -10.646 5.193 3.855 1.00 97.38 93 GLN A O 1
ATOM 753 N N . LEU A 1 94 ? -8.438 5.573 4.102 1.00 98.31 94 LEU A N 1
ATOM 754 C CA . LEU A 1 94 ? -8.050 4.340 4.760 1.00 98.31 94 LEU A CA 1
ATOM 755 C C . LEU A 1 94 ? -7.684 4.683 6.199 1.00 98.31 94 LEU A C 1
ATOM 757 O O . LEU A 1 94 ? -6.739 5.438 6.422 1.00 98.31 94 LEU A O 1
ATOM 761 N N . ARG A 1 95 ? -8.424 4.136 7.164 1.00 98.06 95 ARG A N 1
ATOM 762 C CA . ARG A 1 95 ? -8.119 4.266 8.593 1.00 98.06 95 ARG A CA 1
ATOM 763 C C . ARG A 1 95 ? -7.671 2.923 9.147 1.00 98.06 95 ARG A C 1
ATOM 765 O O . ARG A 1 95 ? -8.429 1.956 9.093 1.00 98.06 95 ARG A O 1
ATOM 772 N N . TYR A 1 96 ? -6.479 2.894 9.720 1.00 98.25 96 TYR A N 1
ATOM 773 C CA . TYR A 1 96 ? -5.859 1.708 10.297 1.00 98.25 96 TYR A CA 1
ATOM 774 C C . TYR A 1 96 ? -5.889 1.780 11.819 1.00 98.25 96 TYR A C 1
ATOM 776 O O . TYR A 1 96 ? -5.420 2.762 12.395 1.00 98.25 96 TYR A O 1
ATOM 784 N N . ASP A 1 97 ? -6.356 0.709 12.458 1.00 97.38 97 ASP A N 1
ATOM 785 C CA . ASP A 1 97 ? -6.159 0.489 13.892 1.00 97.38 97 ASP A CA 1
ATOM 786 C C . ASP A 1 97 ? -4.782 -0.174 14.086 1.00 97.38 97 ASP A C 1
ATOM 788 O O . ASP A 1 97 ? -4.613 -1.374 13.837 1.00 97.38 97 ASP A O 1
ATOM 792 N N . MET A 1 98 ? -3.766 0.620 14.440 1.00 97.31 98 MET A N 1
ATOM 793 C CA . MET A 1 98 ? -2.365 0.189 14.417 1.00 97.31 98 MET A CA 1
ATOM 794 C C . MET A 1 98 ? -1.983 -0.656 15.633 1.00 97.31 98 MET A C 1
ATOM 796 O O . MET A 1 98 ? -2.430 -0.409 16.752 1.00 97.31 98 MET A O 1
ATOM 800 N N . VAL A 1 99 ? -1.071 -1.609 15.424 1.00 96.38 99 VAL A N 1
ATOM 801 C CA . VAL A 1 99 ? -0.478 -2.418 16.512 1.00 96.38 99 VAL A CA 1
ATOM 802 C C . VAL A 1 99 ? 1.012 -2.179 16.725 1.00 96.38 99 VAL A C 1
ATOM 804 O O . VAL A 1 99 ? 1.562 -2.551 17.760 1.00 96.38 99 VAL A O 1
ATOM 807 N N . LYS A 1 100 ? 1.686 -1.576 15.746 1.00 94.25 100 LYS A N 1
ATOM 808 C CA . LYS A 1 100 ? 3.090 -1.161 15.825 1.00 94.25 100 LYS A CA 1
ATOM 809 C C . LYS A 1 100 ? 3.229 0.229 15.205 1.00 94.25 100 LYS A C 1
ATOM 811 O O . LYS A 1 100 ? 2.382 0.571 14.379 1.00 94.25 100 LYS A O 1
ATOM 816 N N . PRO A 1 101 ? 4.269 1.000 15.569 1.00 94.00 101 PRO A N 1
ATOM 817 C CA . PRO A 1 101 ? 4.572 2.270 14.920 1.00 94.00 101 PRO A CA 1
ATOM 818 C C . PRO A 1 101 ? 4.657 2.147 13.396 1.00 94.00 101 PRO A C 1
ATOM 820 O O . PRO A 1 101 ? 4.989 1.083 12.859 1.00 94.00 101 PRO A O 1
ATOM 823 N N . LEU A 1 102 ? 4.328 3.243 12.712 1.00 94.88 102 LEU A N 1
ATOM 824 C CA . LEU A 1 102 ? 4.382 3.327 11.260 1.00 94.88 102 LEU A CA 1
ATOM 825 C C . LEU A 1 102 ? 5.828 3.137 10.812 1.00 94.88 102 LEU A C 1
ATOM 827 O O . LEU A 1 102 ? 6.724 3.791 11.335 1.00 94.88 102 LEU A O 1
ATOM 831 N N . LYS A 1 103 ? 6.063 2.272 9.825 1.00 95.19 103 LYS A N 1
ATOM 832 C CA . LYS A 1 103 ? 7.392 2.138 9.228 1.00 95.19 103 LYS A CA 1
ATOM 833 C C . LYS A 1 103 ? 7.391 2.758 7.842 1.00 95.19 103 LYS A C 1
ATOM 835 O O . LYS A 1 103 ? 6.644 2.316 6.972 1.00 95.19 103 LYS A O 1
ATOM 840 N N . VAL A 1 104 ? 8.262 3.736 7.632 1.00 93.00 104 VAL A N 1
ATOM 841 C CA . VAL A 1 104 ? 8.530 4.324 6.318 1.00 93.00 104 VAL A CA 1
ATOM 842 C C . VAL A 1 104 ? 9.928 3.901 5.886 1.00 93.00 104 VAL A C 1
ATOM 844 O O . VAL A 1 104 ? 10.874 3.970 6.667 1.00 93.00 104 VAL A O 1
ATOM 847 N N . VAL A 1 105 ? 10.045 3.389 4.664 1.00 92.25 105 VAL A N 1
ATOM 848 C CA . VAL A 1 105 ? 11.315 2.977 4.061 1.00 92.25 105 VAL A CA 1
ATOM 849 C C . VAL A 1 105 ? 11.519 3.804 2.806 1.00 92.25 105 VAL A C 1
ATOM 851 O O . VAL A 1 105 ? 10.657 3.807 1.930 1.00 92.25 105 VAL A O 1
ATOM 854 N N . LEU A 1 106 ? 12.647 4.503 2.729 1.00 90.44 106 LEU A N 1
ATOM 855 C CA . LEU A 1 106 ? 13.083 5.161 1.507 1.00 90.44 106 LEU A CA 1
ATOM 856 C C . LEU A 1 106 ? 13.980 4.192 0.739 1.00 90.44 106 LEU A C 1
ATOM 858 O O . LEU A 1 106 ? 14.989 3.735 1.270 1.00 90.44 106 LEU A O 1
ATOM 862 N N . HIS A 1 107 ? 13.593 3.868 -0.488 1.00 87.44 107 HIS A N 1
ATOM 863 C CA . HIS A 1 107 ? 14.378 3.022 -1.378 1.00 87.44 107 HIS A CA 1
ATOM 864 C C . HIS A 1 107 ? 15.220 3.906 -2.297 1.00 87.44 107 HIS A C 1
ATOM 866 O O . HIS A 1 107 ? 14.689 4.700 -3.080 1.00 87.44 107 HIS A O 1
ATOM 872 N N . GLU A 1 108 ? 16.541 3.795 -2.173 1.00 78.31 108 GLU A N 1
ATOM 873 C CA . GLU A 1 108 ? 17.492 4.534 -3.004 1.00 78.31 108 GLU A CA 1
ATOM 874 C C . GLU A 1 108 ? 17.310 4.179 -4.495 1.00 78.31 108 GLU A C 1
ATOM 876 O O . GLU A 1 108 ? 16.799 3.117 -4.846 1.00 78.31 108 GLU A O 1
ATOM 881 N N . GLY A 1 109 ? 17.646 5.103 -5.401 1.00 68.94 109 GLY A N 1
ATOM 882 C CA . GLY A 1 109 ? 17.546 4.880 -6.854 1.00 68.94 109 GLY A CA 1
ATOM 883 C C . GLY A 1 109 ? 16.159 5.088 -7.483 1.00 68.94 109 GLY A C 1
ATOM 884 O O . GLY A 1 109 ? 16.039 5.082 -8.704 1.00 68.94 109 GLY A O 1
ATOM 885 N N . THR A 1 110 ? 15.113 5.341 -6.688 1.00 61.94 110 THR A N 1
ATOM 886 C CA . THR A 1 110 ? 13.753 5.646 -7.198 1.00 61.94 110 THR A CA 1
ATOM 887 C C . THR A 1 110 ? 13.222 7.021 -6.774 1.00 61.94 110 THR A C 1
ATOM 889 O O . THR A 1 110 ? 12.131 7.427 -7.188 1.00 61.94 110 THR A O 1
ATOM 892 N N . ALA A 1 111 ? 14.001 7.764 -5.984 1.00 57.09 111 ALA A N 1
ATOM 893 C CA . ALA A 1 111 ? 13.636 9.063 -5.438 1.00 57.09 111 ALA A CA 1
ATOM 894 C C . ALA A 1 111 ? 13.918 10.214 -6.414 1.00 57.09 111 ALA A C 1
ATOM 896 O O . ALA A 1 111 ? 15.040 10.702 -6.516 1.00 57.09 111 ALA A O 1
ATOM 897 N N . ALA A 1 112 ? 12.879 10.709 -7.089 1.00 57.59 112 ALA A N 1
ATOM 898 C CA . ALA A 1 112 ? 12.900 12.066 -7.623 1.00 57.59 112 ALA A CA 1
ATOM 899 C C . ALA A 1 112 ? 12.589 13.044 -6.471 1.00 57.59 112 ALA A C 1
ATOM 901 O O . ALA A 1 112 ? 11.550 12.932 -5.809 1.00 57.59 112 ALA A O 1
ATOM 902 N N . ALA A 1 113 ? 13.497 13.980 -6.189 1.00 55.19 113 ALA A N 1
ATOM 903 C CA . ALA A 1 113 ? 13.319 14.962 -5.121 1.00 55.19 113 ALA A CA 1
ATOM 904 C C . ALA A 1 113 ? 12.078 15.845 -5.374 1.00 55.19 113 ALA A C 1
ATOM 906 O O . ALA A 1 113 ? 11.886 16.356 -6.474 1.00 55.19 113 ALA A O 1
ATOM 907 N N . GLY A 1 114 ? 11.238 16.039 -4.347 1.00 59.75 114 GLY A N 1
ATOM 908 C CA . GLY A 1 114 ? 10.085 16.955 -4.396 1.00 59.75 114 GLY A CA 1
ATOM 909 C C . GLY A 1 114 ? 8.813 16.406 -5.056 1.00 59.75 114 GLY A C 1
ATOM 910 O O . GLY A 1 114 ? 7.958 17.188 -5.473 1.00 59.75 114 GLY A O 1
ATOM 911 N N . THR A 1 115 ? 8.680 15.084 -5.169 1.00 64.50 115 THR A N 1
ATOM 912 C CA . THR A 1 115 ? 7.629 14.468 -5.988 1.00 64.50 115 THR A CA 1
ATOM 913 C C . THR A 1 115 ? 6.296 14.343 -5.256 1.00 64.50 115 THR A C 1
ATOM 915 O O . THR A 1 115 ? 6.217 13.918 -4.106 1.00 64.50 115 THR A O 1
ATOM 918 N N . ILE A 1 116 ? 5.234 14.681 -5.984 1.00 67.44 116 ILE A N 1
ATOM 919 C CA . ILE A 1 116 ? 3.865 14.261 -5.704 1.00 67.44 116 ILE A CA 1
ATOM 920 C C . ILE A 1 116 ? 3.836 12.741 -5.496 1.00 67.44 116 ILE A C 1
ATOM 922 O O . ILE A 1 116 ? 4.293 11.999 -6.366 1.00 67.44 116 ILE A O 1
ATOM 926 N N . LEU A 1 117 ? 3.262 12.280 -4.387 1.00 83.50 117 LEU A N 1
ATOM 927 C CA . LEU A 1 117 ? 3.167 10.857 -4.073 1.00 83.50 117 LEU A CA 1
ATOM 928 C C . LEU A 1 117 ? 1.920 10.241 -4.723 1.00 83.50 117 LEU A C 1
ATOM 930 O O . LEU A 1 117 ? 0.799 10.466 -4.274 1.00 83.50 117 LEU A O 1
ATOM 934 N N . PHE A 1 118 ? 2.124 9.455 -5.777 1.00 92.69 118 PHE A N 1
ATOM 935 C CA . PHE A 1 118 ? 1.127 8.531 -6.315 1.00 92.69 118 PHE A CA 1
ATOM 936 C C . PHE A 1 118 ? 1.436 7.131 -5.802 1.00 92.69 118 PHE A C 1
ATOM 938 O O . PHE A 1 118 ? 2.605 6.743 -5.749 1.00 92.69 118 PHE A O 1
ATOM 945 N N . ALA A 1 119 ? 0.415 6.367 -5.435 1.00 94.88 119 ALA A N 1
ATOM 946 C CA . ALA A 1 119 ? 0.591 4.959 -5.117 1.00 94.88 119 ALA A CA 1
ATOM 947 C C . ALA A 1 119 ? 0.897 4.174 -6.403 1.00 94.88 119 ALA A C 1
ATOM 949 O O . ALA A 1 119 ? 0.139 4.202 -7.366 1.00 94.88 119 ALA A O 1
ATOM 950 N N . LEU A 1 120 ? 2.039 3.488 -6.420 1.00 94.00 120 LEU A N 1
ATOM 951 C CA . LEU A 1 120 ? 2.452 2.623 -7.520 1.00 94.00 120 LEU A CA 1
ATOM 952 C C . LEU A 1 120 ? 1.930 1.211 -7.290 1.00 94.00 120 LEU A C 1
ATOM 954 O O . LEU A 1 120 ? 1.279 0.642 -8.154 1.00 94.00 120 LEU A O 1
ATOM 958 N N . TYR A 1 121 ? 2.194 0.641 -6.117 1.00 95.06 121 TYR A N 1
ATOM 959 C CA . TYR A 1 121 ? 1.792 -0.727 -5.801 1.00 95.06 121 TYR A CA 1
ATOM 960 C C . TYR A 1 121 ? 1.459 -0.859 -4.327 1.00 95.06 121 TYR A C 1
ATOM 962 O O . TYR A 1 121 ? 2.105 -0.237 -3.481 1.00 95.06 121 TYR A O 1
ATOM 970 N N . ASP A 1 122 ? 0.499 -1.724 -4.023 1.00 97.00 122 ASP A N 1
ATOM 971 C CA . ASP A 1 122 ? 0.151 -2.091 -2.664 1.00 97.00 122 ASP A CA 1
ATOM 972 C C . ASP A 1 122 ? 0.123 -3.610 -2.447 1.00 97.00 122 ASP A C 1
ATOM 974 O O . ASP A 1 122 ? -0.140 -4.403 -3.353 1.00 97.00 122 ASP A O 1
ATOM 978 N N . GLU A 1 123 ? 0.457 -4.019 -1.224 1.00 97.75 123 GLU A N 1
ATOM 979 C CA . GLU A 1 123 ? 0.504 -5.412 -0.797 1.00 97.75 123 GLU A CA 1
ATOM 980 C C . GLU A 1 123 ? -0.137 -5.605 0.575 1.00 97.75 123 GLU A C 1
ATOM 982 O O . GLU A 1 123 ? 0.257 -4.957 1.548 1.00 97.75 123 GLU A O 1
ATOM 987 N N . PHE A 1 124 ? -1.049 -6.573 0.666 1.00 98.31 124 PHE A N 1
ATOM 988 C CA . PHE A 1 124 ? -1.570 -7.088 1.927 1.00 98.31 124 PHE A CA 1
ATOM 989 C C . PHE A 1 124 ? -0.948 -8.437 2.272 1.00 98.31 124 PHE A C 1
ATOM 991 O O . PHE A 1 124 ? -0.797 -9.312 1.419 1.00 98.31 124 PHE A O 1
ATOM 998 N N . ASP A 1 125 ? -0.643 -8.633 3.550 1.00 98.12 125 ASP A N 1
ATOM 999 C CA . ASP A 1 125 ? -0.240 -9.931 4.086 1.00 98.12 125 ASP A CA 1
ATOM 1000 C C . ASP A 1 125 ? -0.736 -10.097 5.529 1.00 98.12 125 ASP A C 1
ATOM 1002 O O . ASP A 1 125 ? -1.115 -9.126 6.192 1.00 98.12 125 ASP A O 1
ATOM 1006 N N . VAL A 1 126 ? -0.718 -11.333 6.022 1.00 97.38 126 VAL A N 1
ATOM 1007 C CA . VAL A 1 126 ? -1.061 -11.676 7.407 1.00 97.38 126 VAL A CA 1
ATOM 1008 C C . VAL A 1 126 ? 0.090 -12.468 8.018 1.00 97.38 126 VAL A C 1
ATOM 1010 O O . VAL A 1 126 ? 0.510 -13.485 7.459 1.00 97.38 126 VAL A O 1
ATOM 1013 N N . SER A 1 127 ? 0.600 -12.015 9.164 1.00 94.44 127 SER A N 1
ATOM 1014 C CA . SER A 1 127 ? 1.618 -12.744 9.925 1.00 94.44 127 SER A CA 1
ATOM 1015 C C . SER A 1 127 ? 1.027 -13.928 10.698 1.00 94.44 127 SER A C 1
ATOM 1017 O O . SER A 1 127 ? -0.189 -14.135 10.764 1.00 94.44 127 SER A O 1
ATOM 1019 N N . GLU A 1 128 ? 1.903 -14.760 11.256 1.00 92.44 128 GLU A N 1
ATOM 1020 C CA . GLU A 1 128 ? 1.517 -15.932 12.051 1.00 92.44 128 GLU A CA 1
ATOM 1021 C C . GLU A 1 128 ? 0.718 -15.539 13.298 1.00 92.44 128 GLU A C 1
ATOM 1023 O O . GLU A 1 128 ? -0.298 -16.159 13.592 1.00 92.44 128 GLU A O 1
ATOM 1028 N N . ASP A 1 129 ? 1.090 -14.426 13.938 1.00 93.62 129 ASP A N 1
ATOM 1029 C CA . ASP A 1 129 ? 0.383 -13.820 15.079 1.00 93.62 129 ASP A CA 1
ATOM 1030 C C . ASP A 1 129 ? -0.998 -13.217 14.726 1.00 93.62 129 ASP A C 1
ATOM 1032 O O . ASP A 1 129 ? -1.659 -12.634 15.582 1.00 93.62 129 ASP A O 1
ATOM 1036 N N . GLY A 1 130 ? -1.433 -13.311 13.464 1.00 93.88 130 GLY A N 1
ATOM 1037 C CA . GLY A 1 130 ? -2.705 -12.769 12.979 1.00 93.88 130 GLY A CA 1
ATOM 1038 C C . GLY A 1 130 ? -2.701 -11.267 12.681 1.00 93.88 130 GLY A C 1
ATOM 1039 O O . GLY A 1 130 ? -3.694 -10.755 12.166 1.00 93.88 130 GLY A O 1
ATOM 1040 N N . THR A 1 131 ? -1.600 -10.557 12.939 1.00 96.19 131 THR A N 1
ATOM 1041 C CA . THR A 1 131 ? -1.459 -9.143 12.567 1.00 96.19 131 THR A CA 1
ATOM 1042 C C . THR A 1 131 ? -1.444 -8.985 11.047 1.00 96.19 131 THR A C 1
ATOM 1044 O O . THR A 1 131 ? -0.803 -9.755 10.329 1.00 96.19 131 THR A O 1
ATOM 1047 N N . LEU A 1 132 ? -2.100 -7.943 10.541 1.00 98.25 132 LEU A N 1
ATOM 1048 C CA . LEU A 1 132 ? -2.082 -7.611 9.122 1.00 98.25 132 LEU A CA 1
ATOM 1049 C C . LEU A 1 132 ? -0.986 -6.606 8.805 1.00 98.25 132 LEU A C 1
ATOM 1051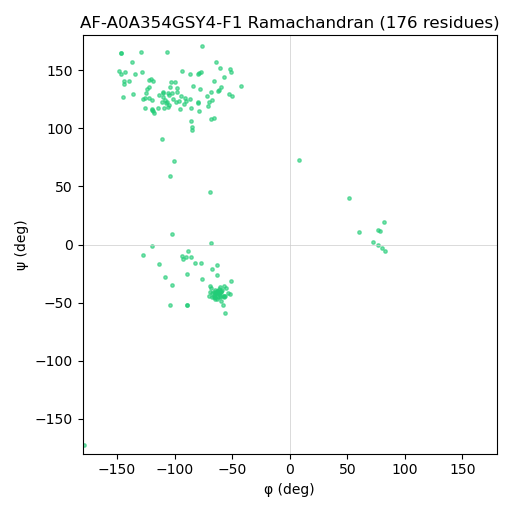 O O . LEU A 1 132 ? -0.644 -5.752 9.624 1.00 98.25 132 LEU A O 1
ATOM 1055 N N . THR A 1 133 ? -0.452 -6.693 7.592 1.00 98.44 133 THR A N 1
ATOM 1056 C CA . THR A 1 133 ? 0.451 -5.686 7.034 1.00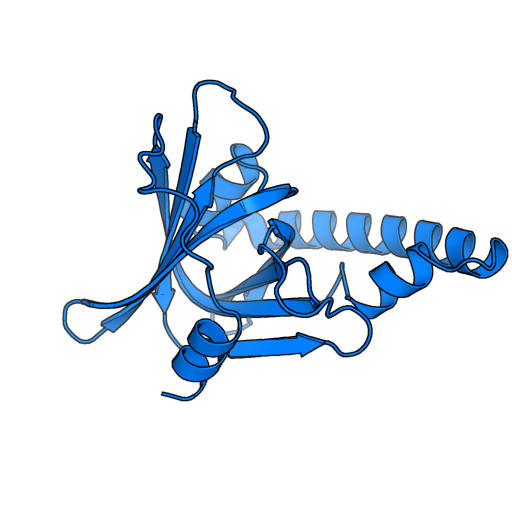 98.44 133 THR A CA 1
ATOM 1057 C C . THR A 1 133 ? -0.123 -5.151 5.736 1.00 98.44 133 THR A C 1
ATOM 1059 O O . THR A 1 133 ? -0.589 -5.929 4.910 1.00 98.44 133 THR A O 1
ATOM 1062 N N . HIS A 1 134 ? -0.074 -3.831 5.571 1.00 98.44 134 HIS A N 1
ATOM 1063 C CA . HIS A 1 134 ? -0.318 -3.152 4.304 1.00 98.44 134 HIS A CA 1
ATOM 1064 C C . HIS A 1 134 ? 0.942 -2.373 3.943 1.00 98.44 134 HIS A C 1
ATOM 1066 O O . HIS A 1 134 ? 1.357 -1.478 4.684 1.00 98.44 134 HIS A O 1
ATOM 1072 N N . SER A 1 135 ? 1.575 -2.760 2.843 1.00 98.06 135 SER A N 1
ATOM 1073 C CA . SER A 1 135 ? 2.700 -2.047 2.249 1.00 98.06 135 SER A CA 1
ATOM 1074 C C . SER A 1 135 ? 2.202 -1.262 1.047 1.00 98.06 135 SER A C 1
ATOM 1076 O O . SER A 1 135 ? 1.565 -1.853 0.188 1.00 98.06 135 SER A O 1
ATOM 1078 N N . ILE A 1 136 ? 2.533 0.023 0.954 1.00 97.25 136 ILE A N 1
ATOM 1079 C CA . ILE A 1 136 ? 2.236 0.864 -0.211 1.00 97.25 136 ILE A CA 1
ATOM 1080 C C . ILE A 1 136 ? 3.546 1.489 -0.675 1.00 97.25 136 ILE A C 1
ATOM 1082 O O . ILE A 1 136 ? 4.167 2.236 0.083 1.00 97.25 136 ILE A O 1
ATOM 1086 N N . LEU A 1 137 ? 3.969 1.184 -1.899 1.00 95.25 137 LEU A N 1
ATOM 1087 C CA . LEU A 1 137 ? 5.070 1.866 -2.571 1.00 95.25 137 LEU A CA 1
ATOM 1088 C C . LEU A 1 137 ? 4.514 3.026 -3.381 1.00 95.25 137 LEU A C 1
ATOM 1090 O O . LEU A 1 137 ? 3.636 2.844 -4.223 1.00 95.25 137 LEU A O 1
ATOM 1094 N N . MET A 1 138 ? 5.054 4.208 -3.133 1.00 93.81 138 MET A N 1
ATOM 1095 C CA . MET A 1 138 ? 4.698 5.434 -3.824 1.00 93.81 138 MET A CA 1
ATOM 1096 C C . MET A 1 138 ? 5.799 5.856 -4.798 1.00 93.81 138 MET A C 1
ATOM 1098 O O . MET A 1 138 ? 6.937 5.376 -4.744 1.00 93.81 138 MET A O 1
ATOM 1102 N N . THR A 1 139 ? 5.464 6.783 -5.692 1.00 90.12 139 THR A N 1
ATOM 1103 C CA . THR A 1 139 ? 6.452 7.522 -6.483 1.00 90.12 139 THR A CA 1
ATOM 1104 C C . THR A 1 139 ? 7.523 8.127 -5.576 1.00 90.12 139 THR A C 1
ATOM 1106 O O . THR A 1 139 ? 7.280 8.463 -4.419 1.00 90.12 139 THR A O 1
ATOM 1109 N N . GLY A 1 140 ? 8.746 8.238 -6.089 1.00 86.12 140 GLY A N 1
ATOM 1110 C CA . GLY A 1 140 ? 9.871 8.719 -5.290 1.00 86.12 140 GLY A CA 1
ATOM 1111 C C . GLY A 1 140 ? 10.468 7.675 -4.336 1.00 86.12 140 GLY A C 1
ATOM 1112 O O . GLY A 1 140 ? 11.254 8.044 -3.469 1.00 86.12 140 GLY A O 1
ATOM 1113 N N . GLY A 1 141 ? 10.107 6.394 -4.462 1.00 89.44 141 GLY A N 1
ATOM 1114 C CA . GLY A 1 141 ? 10.746 5.316 -3.702 1.00 89.44 141 GLY A CA 1
ATOM 1115 C C . GLY A 1 141 ? 10.320 5.210 -2.244 1.00 89.44 141 GLY A C 1
ATOM 1116 O O . GLY A 1 141 ? 10.965 4.513 -1.465 1.00 89.44 141 GLY A O 1
ATOM 1117 N N . VAL A 1 142 ? 9.252 5.902 -1.849 1.00 91.56 142 VAL A N 1
ATOM 1118 C CA . VAL A 1 142 ? 8.759 5.879 -0.471 1.00 91.56 142 VAL A CA 1
ATOM 1119 C C . VAL A 1 142 ? 7.824 4.690 -0.296 1.00 91.56 142 VAL A C 1
ATOM 1121 O O . VAL A 1 142 ? 6.762 4.628 -0.910 1.00 91.56 142 VAL A O 1
ATOM 1124 N N . GLU A 1 143 ? 8.194 3.755 0.572 1.00 94.69 143 GLU A N 1
ATOM 1125 C CA . GLU A 1 143 ? 7.329 2.658 0.989 1.00 94.69 143 GLU A CA 1
ATOM 1126 C C . GLU A 1 143 ? 6.793 2.904 2.401 1.00 94.69 143 GLU A C 1
ATOM 1128 O O . GLU A 1 143 ? 7.547 2.943 3.375 1.00 94.69 143 GLU A O 1
ATOM 1133 N N . THR A 1 144 ? 5.473 2.986 2.535 1.00 95.56 144 THR A N 1
ATOM 1134 C CA . THR A 1 144 ? 4.794 2.994 3.833 1.00 95.56 144 THR A CA 1
ATOM 1135 C C . THR A 1 144 ? 4.356 1.580 4.196 1.00 95.56 144 THR A C 1
ATOM 1137 O O . THR A 1 144 ? 3.686 0.914 3.411 1.00 95.56 144 THR A O 1
ATOM 1140 N N . ARG A 1 145 ? 4.709 1.114 5.398 1.00 97.56 145 ARG A N 1
ATOM 1141 C CA . ARG A 1 145 ? 4.308 -0.186 5.950 1.00 97.56 145 ARG A CA 1
ATOM 1142 C C . ARG A 1 145 ? 3.513 0.014 7.231 1.00 97.56 145 ARG A C 1
ATOM 1144 O O . ARG A 1 145 ? 4.046 0.481 8.240 1.00 97.56 145 ARG A O 1
ATOM 1151 N N . VAL A 1 146 ? 2.252 -0.396 7.204 1.00 97.94 146 VAL A N 1
ATOM 1152 C CA . VAL A 1 146 ? 1.340 -0.310 8.347 1.00 97.94 146 VAL A CA 1
ATOM 1153 C C . VAL A 1 146 ? 1.096 -1.711 8.892 1.00 97.94 146 VAL A C 1
ATOM 1155 O O . VAL A 1 146 ? 0.647 -2.577 8.144 1.00 97.94 146 VAL A O 1
ATOM 1158 N N . ARG A 1 147 ? 1.356 -1.939 10.187 1.00 97.94 147 ARG A N 1
ATOM 1159 C CA . ARG A 1 147 ? 0.894 -3.146 10.896 1.00 97.94 147 ARG A CA 1
ATOM 1160 C C . ARG A 1 147 ? -0.368 -2.824 11.688 1.00 97.94 147 ARG A C 1
ATOM 1162 O O . ARG A 1 147 ? -0.344 -1.932 12.539 1.00 97.94 147 ARG A O 1
ATOM 1169 N N . PHE A 1 148 ? -1.454 -3.542 11.420 1.00 98.06 148 PHE A N 1
ATOM 1170 C CA . PHE A 1 148 ? -2.792 -3.208 11.915 1.00 98.06 148 PHE A CA 1
ATOM 1171 C C . PHE A 1 148 ? -3.639 -4.458 12.195 1.00 98.06 148 PHE A C 1
ATOM 1173 O O . PHE A 1 148 ? -3.308 -5.558 11.754 1.00 98.06 148 PHE A O 1
ATOM 1180 N N . THR A 1 149 ? -4.741 -4.288 12.925 1.00 96.94 149 THR A N 1
ATOM 1181 C CA . THR A 1 149 ? -5.743 -5.349 13.172 1.00 96.94 149 THR A CA 1
ATOM 1182 C C . THR A 1 149 ? -7.042 -5.122 12.415 1.00 96.94 149 THR A C 1
ATOM 1184 O O . THR A 1 149 ? -7.737 -6.076 12.072 1.00 96.94 149 THR A O 1
ATOM 1187 N N . ASN A 1 150 ? -7.372 -3.866 12.125 1.00 97.06 150 ASN A N 1
ATOM 1188 C CA . ASN A 1 150 ? -8.584 -3.502 11.412 1.00 97.06 150 ASN A CA 1
ATOM 1189 C C . ASN A 1 150 ? -8.342 -2.325 10.457 1.00 97.06 150 ASN A C 1
ATOM 1191 O O . ASN A 1 150 ? -7.491 -1.465 10.696 1.00 97.06 150 ASN A O 1
ATOM 1195 N N . LEU A 1 151 ? -9.095 -2.328 9.358 1.00 98.31 151 LEU A N 1
ATOM 1196 C CA . LEU A 1 151 ? -9.073 -1.304 8.322 1.00 98.31 151 LEU A CA 1
ATOM 1197 C C . LEU A 1 151 ? -10.502 -0.827 8.091 1.00 98.31 151 LEU A C 1
ATOM 1199 O O . LEU A 1 151 ? -11.377 -1.631 7.770 1.00 98.31 151 LEU A O 1
ATOM 1203 N N . LEU A 1 152 ? -10.726 0.478 8.196 1.00 98.12 152 LEU A N 1
ATOM 1204 C CA . LEU A 1 152 ? -11.955 1.114 7.743 1.00 98.12 152 LEU A CA 1
ATOM 1205 C C . LEU A 1 152 ? -11.695 1.838 6.420 1.00 98.12 152 LEU A C 1
ATOM 1207 O O . LEU A 1 152 ? -10.694 2.534 6.266 1.00 98.12 152 LEU A O 1
ATOM 1211 N N . VAL A 1 153 ? -12.618 1.658 5.477 1.00 97.88 153 VAL A N 1
ATOM 1212 C CA . VAL A 1 153 ? -12.551 2.233 4.132 1.00 97.88 153 VAL A CA 1
ATOM 1213 C C . VAL A 1 153 ? -13.744 3.155 3.936 1.00 97.88 153 VAL A C 1
ATOM 1215 O O . VAL A 1 153 ? -14.888 2.689 3.889 1.00 97.88 153 VAL A O 1
ATOM 1218 N N . THR A 1 154 ? -13.467 4.446 3.785 1.00 97.06 154 THR A N 1
ATOM 1219 C CA . THR A 1 154 ? -14.475 5.485 3.560 1.00 97.06 154 THR A CA 1
ATOM 1220 C C . THR A 1 154 ? -14.285 6.069 2.168 1.00 97.06 154 THR A C 1
ATOM 1222 O O . THR A 1 154 ? -13.242 6.638 1.866 1.00 97.06 154 THR A O 1
ATOM 1225 N N . LEU A 1 155 ? -15.287 5.919 1.307 1.00 95.06 155 LEU A N 1
ATOM 1226 C CA . LEU A 1 155 ? -15.303 6.526 -0.023 1.00 95.06 155 LEU A CA 1
ATOM 1227 C C . LEU A 1 155 ? -15.864 7.944 0.051 1.00 95.06 155 LEU A C 1
ATOM 1229 O O . LEU A 1 155 ? -16.787 8.197 0.824 1.00 95.06 155 LEU A O 1
ATOM 1233 N N . PHE A 1 156 ? -15.367 8.837 -0.798 1.00 93.56 156 PHE A N 1
ATOM 1234 C CA . PHE A 1 156 ? -15.932 10.174 -0.965 1.00 93.56 156 PHE A CA 1
ATOM 1235 C C . PHE A 1 156 ? -16.074 10.541 -2.445 1.00 93.56 156 PHE A C 1
ATOM 1237 O O . PHE A 1 156 ? -15.289 10.129 -3.300 1.00 93.56 156 PHE A O 1
ATOM 1244 N N . THR A 1 157 ? -17.113 11.316 -2.752 1.00 92.88 157 THR A N 1
ATOM 1245 C CA . THR A 1 157 ? -17.516 11.689 -4.120 1.00 92.88 157 THR A CA 1
ATOM 1246 C C . THR A 1 157 ? -16.919 13.014 -4.581 1.00 92.88 157 THR A C 1
ATOM 1248 O O . THR A 1 157 ? -16.999 13.348 -5.759 1.00 92.88 157 THR A O 1
ATOM 1251 N N . ARG A 1 158 ? -16.289 13.774 -3.677 1.00 87.50 158 ARG A N 1
ATOM 1252 C CA . ARG A 1 158 ? -15.633 15.043 -3.999 1.00 87.50 158 ARG A CA 1
ATOM 1253 C C . ARG A 1 158 ? -14.365 15.233 -3.176 1.00 87.50 158 ARG A C 1
ATOM 1255 O O . ARG A 1 158 ? -14.346 14.933 -1.987 1.00 87.50 158 ARG A O 1
ATOM 1262 N N . VAL A 1 159 ? -13.334 15.782 -3.812 1.00 84.19 159 VAL A N 1
ATOM 1263 C CA . VAL A 1 159 ? -12.140 16.316 -3.144 1.00 84.19 159 VAL A CA 1
ATOM 1264 C C . VAL A 1 159 ? -12.217 17.833 -3.211 1.00 84.19 159 VAL A C 1
ATOM 1266 O O . VAL A 1 159 ? -12.307 18.399 -4.299 1.00 84.19 159 VAL A O 1
ATOM 1269 N N . VAL A 1 160 ? -12.181 18.490 -2.056 1.00 80.56 160 VAL A N 1
ATOM 1270 C CA . VAL A 1 160 ? -12.036 19.945 -1.959 1.00 80.56 160 VAL A CA 1
ATOM 1271 C C . VAL A 1 160 ? -10.654 20.203 -1.374 1.00 80.56 160 VAL A C 1
ATOM 1273 O O . VAL A 1 160 ? -10.476 20.181 -0.162 1.00 80.56 160 VAL A O 1
ATOM 1276 N N . ALA A 1 161 ? -9.654 20.350 -2.242 1.00 65.44 161 ALA A N 1
ATOM 1277 C CA . ALA A 1 161 ? -8.302 20.691 -1.821 1.00 65.44 161 ALA A CA 1
ATOM 1278 C C . ALA A 1 161 ? -8.109 22.214 -1.947 1.00 65.44 161 ALA A C 1
ATOM 1280 O O . ALA A 1 161 ? -8.283 22.732 -3.056 1.00 65.44 161 ALA A O 1
ATOM 1281 N N . PRO A 1 162 ? -7.741 22.945 -0.876 1.00 49.22 162 PRO A N 1
ATOM 1282 C CA . PRO A 1 162 ? -7.125 24.257 -1.052 1.00 49.22 162 PRO A CA 1
ATOM 1283 C C . PRO A 1 162 ? -5.838 24.040 -1.870 1.00 49.22 162 PRO A C 1
ATOM 1285 O O . PRO A 1 162 ? -5.155 23.036 -1.677 1.00 49.22 162 PRO A O 1
ATOM 1288 N N . GLY A 1 163 ? -5.579 24.890 -2.867 1.00 47.97 163 GLY A N 1
ATOM 1289 C CA . GLY A 1 163 ? -4.632 24.624 -3.961 1.00 47.97 163 GLY A CA 1
ATOM 1290 C C . GLY A 1 163 ? -3.305 23.961 -3.551 1.00 47.97 163 GLY A C 1
ATOM 1291 O O . GLY A 1 163 ? -2.712 24.345 -2.554 1.00 47.97 163 GLY A O 1
ATOM 1292 N N . ARG A 1 164 ? -2.872 22.957 -4.341 1.00 51.22 164 ARG A N 1
ATOM 1293 C CA . ARG A 1 164 ? -1.610 22.175 -4.259 1.00 51.22 164 ARG A CA 1
ATOM 1294 C C . ARG A 1 164 ? -0.750 22.441 -3.005 1.00 51.22 164 ARG A C 1
ATOM 1296 O O . ARG A 1 164 ? 0.333 23.015 -3.100 1.00 51.22 164 ARG A O 1
ATOM 1303 N N . GLY A 1 165 ? -1.193 21.959 -1.845 1.00 51.00 165 GLY A N 1
ATOM 1304 C CA . GLY A 1 165 ? -0.306 21.761 -0.700 1.00 51.00 165 GLY A CA 1
ATOM 1305 C C . GLY A 1 165 ? 0.677 20.637 -1.025 1.00 51.00 165 GLY A C 1
ATOM 1306 O O . GLY A 1 165 ? 0.261 19.549 -1.422 1.00 51.00 165 GLY A O 1
ATOM 1307 N N . ARG A 1 166 ? 1.982 20.902 -0.930 1.00 52.19 166 ARG A N 1
ATOM 1308 C CA . ARG A 1 166 ? 3.025 19.883 -1.100 1.00 52.19 166 ARG A CA 1
ATOM 1309 C C . ARG A 1 166 ? 2.948 18.915 0.083 1.00 52.19 166 ARG A C 1
ATOM 1311 O O . ARG A 1 166 ? 3.335 19.295 1.179 1.00 52.19 166 ARG A O 1
ATOM 1318 N N . SER A 1 167 ? 2.487 17.685 -0.127 1.00 54.12 167 SER A N 1
ATOM 1319 C CA . SER A 1 167 ? 2.717 16.603 0.837 1.00 54.12 167 SER A CA 1
ATOM 1320 C C . SER A 1 167 ? 4.221 16.336 0.868 1.00 54.12 167 SER A C 1
ATOM 1322 O O . SER A 1 167 ? 4.787 15.886 -0.130 1.00 54.12 167 SER A O 1
ATOM 1324 N N . ASN A 1 168 ? 4.896 16.701 1.957 1.00 57.53 168 ASN A N 1
ATOM 1325 C CA . ASN A 1 168 ? 6.351 16.652 2.005 1.00 57.53 168 ASN A CA 1
ATOM 1326 C C . ASN A 1 168 ? 6.793 15.277 2.521 1.00 57.53 168 ASN A C 1
ATOM 1328 O O . ASN A 1 168 ? 6.425 14.880 3.622 1.00 57.53 168 ASN A O 1
ATOM 1332 N N . ILE A 1 169 ? 7.614 14.554 1.753 1.00 60.88 169 ILE A N 1
ATOM 1333 C CA . ILE A 1 169 ? 8.173 13.238 2.140 1.00 60.88 169 ILE A CA 1
ATOM 1334 C C . ILE A 1 169 ? 8.834 13.292 3.529 1.00 60.88 169 ILE A C 1
ATOM 1336 O O . ILE A 1 169 ? 8.799 12.322 4.284 1.00 60.88 169 ILE A O 1
ATOM 1340 N N . LYS A 1 170 ? 9.388 14.457 3.884 1.00 63.03 170 LYS A N 1
ATOM 1341 C CA . LYS A 1 170 ? 9.990 14.730 5.188 1.00 63.03 170 LYS A CA 1
ATOM 1342 C C . LYS A 1 170 ? 9.000 14.575 6.351 1.00 63.03 170 LYS A C 1
ATOM 1344 O O . LYS A 1 170 ? 9.368 13.972 7.348 1.00 63.03 170 LYS A O 1
ATOM 1349 N N . GLU A 1 171 ? 7.750 15.018 6.202 1.00 66.25 171 GLU A N 1
ATOM 1350 C CA . GLU A 1 171 ? 6.720 14.884 7.246 1.00 66.25 171 GLU A CA 1
ATOM 1351 C C . GLU A 1 171 ? 6.37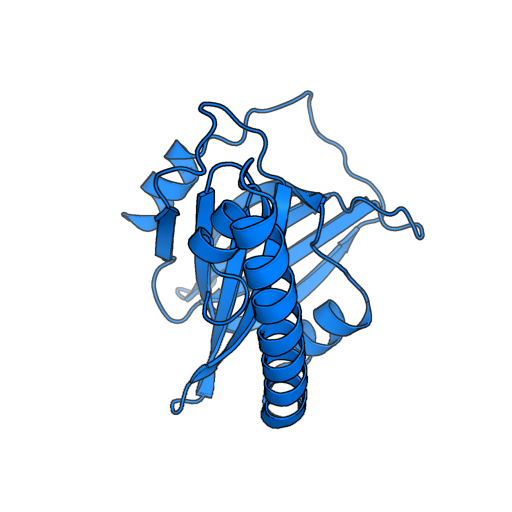2 13.411 7.493 1.00 66.25 171 GLU A C 1
ATOM 1353 O O . GLU A 1 171 ? 6.280 12.974 8.635 1.00 66.25 171 GLU A O 1
ATOM 1358 N N . LEU A 1 172 ? 6.267 12.606 6.428 1.00 61.19 172 LEU A N 1
ATOM 1359 C CA . LEU A 1 172 ? 6.061 11.156 6.533 1.00 61.19 172 LEU A CA 1
ATOM 1360 C C . LEU A 1 172 ? 7.218 10.452 7.259 1.00 61.19 172 LEU A C 1
ATOM 1362 O O . LEU A 1 172 ? 6.983 9.544 8.055 1.00 61.19 172 LEU A O 1
ATOM 1366 N N . ALA A 1 173 ? 8.460 10.860 6.983 1.00 66.44 173 ALA A N 1
ATOM 1367 C CA . ALA A 1 173 ? 9.642 10.322 7.651 1.00 66.44 173 ALA A CA 1
ATOM 1368 C C . ALA A 1 173 ? 9.722 10.753 9.129 1.00 66.44 173 ALA A C 1
ATOM 1370 O O . ALA A 1 173 ? 10.020 9.925 9.986 1.00 66.44 173 ALA A O 1
ATOM 1371 N N . GLU A 1 174 ? 9.398 12.012 9.438 1.00 71.38 174 GLU A N 1
ATOM 1372 C CA . GLU A 1 174 ? 9.339 12.544 10.808 1.00 71.38 174 GLU A CA 1
ATOM 1373 C C . GLU A 1 174 ? 8.253 11.836 11.638 1.00 71.38 174 GLU A C 1
ATOM 1375 O O . GLU A 1 174 ? 8.511 11.423 12.766 1.00 71.38 174 GLU A O 1
ATOM 1380 N N . MET A 1 175 ? 7.077 11.584 11.054 1.00 65.75 175 MET A N 1
ATOM 1381 C CA . MET A 1 175 ? 5.981 10.829 11.679 1.00 65.75 175 MET A CA 1
ATOM 1382 C C . MET A 1 175 ? 6.329 9.363 11.986 1.00 65.75 175 MET A C 1
ATOM 1384 O O . MET A 1 175 ? 5.728 8.764 12.874 1.00 65.75 175 MET A O 1
ATOM 1388 N N . ALA A 1 176 ? 7.265 8.760 11.247 1.00 62.59 176 ALA A N 1
ATOM 1389 C CA . ALA A 1 176 ? 7.736 7.397 11.505 1.00 62.59 176 ALA A CA 1
ATOM 1390 C C . ALA A 1 176 ? 8.807 7.325 12.610 1.00 62.59 176 ALA A C 1
ATOM 1392 O O . ALA A 1 176 ? 9.093 6.237 13.109 1.00 62.59 176 ALA A O 1
ATOM 1393 N N . ALA A 1 177 ? 9.412 8.462 12.968 1.00 65.81 177 ALA A N 1
ATOM 1394 C CA . ALA A 1 177 ? 10.458 8.557 13.984 1.00 65.81 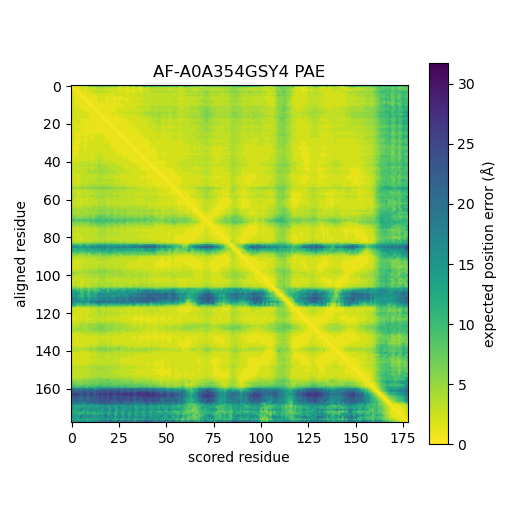177 ALA A CA 1
ATOM 1395 C C . ALA A 1 177 ? 9.920 8.876 15.395 1.00 65.81 177 ALA A C 1
ATOM 1397 O O . ALA A 1 177 ? 10.673 8.750 16.361 1.00 65.81 177 ALA A O 1
ATOM 1398 N N . SER A 1 178 ? 8.649 9.283 15.513 1.00 53.56 178 SER A N 1
ATOM 1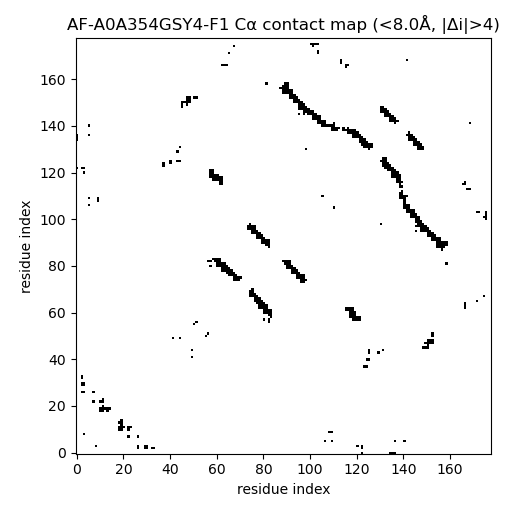399 C CA . SER A 1 178 ? 7.951 9.606 16.772 1.00 53.56 178 SER A CA 1
ATOM 1400 C C . SER A 1 178 ? 7.166 8.432 17.351 1.00 53.56 178 SER A C 1
ATOM 1402 O O . SER A 1 178 ? 7.158 8.277 18.592 1.00 53.56 178 SER A O 1
#

Radius of gyration: 16.52 Å; Cα contacts (8 Å, |Δi|>4): 331; chains: 1; bounding box: 37×43×47 Å

pLDDT: mean 89.31, std 13.23, range [47.97, 98.44]

Solvent-accessible surface area (backbone atoms only — not comparable to full-atom values): 9914 Å² total; per-residue (Å²): 111,89,59,81,33,70,67,54,56,51,36,49,64,42,90,49,64,70,54,17,52,55,30,49,55,51,46,54,53,30,52,52,51,46,54,52,48,48,62,74,45,47,89,78,50,47,70,31,53,54,50,40,72,75,73,53,71,56,55,60,12,35,60,69,48,75,48,79,48,68,60,96,85,39,50,32,40,38,43,29,30,36,41,68,67,71,89,71,37,33,25,40,35,41,38,33,44,42,78,52,79,53,42,64,45,79,42,84,96,46,56,55,88,91,50,76,44,26,30,61,48,74,47,77,52,69,50,93,91,66,44,30,36,42,31,38,35,27,48,40,25,38,29,42,37,43,34,24,76,45,47,47,71,46,78,37,66,70,79,89,72,77,78,89,70,80,72,50,71,64,59,58,50,53,64,43,74,111

Nearest PDB structures (foldseek):
  4pws-assembly1_A  TM=3.637E-01  e=2.755E+00  Mycobacterium tuberculosis
  4yz5-assembly2_B  TM=3.364E-01  e=3.645E+00  Streptococcus pneumoniae
  4yz5-assembly1_A  TM=3.364E-01  e=8.439E+00  Streptococcus pneumoniae
  4yz3-assembly1_A  TM=2.672E-01  e=6.746E+00  Streptococcus pneumoniae TIGR4